Protein AF-A0A969C199-F1 (afdb_monomer)

pLDDT: mean 81.07, std 13.84, range [32.47, 97.56]

Mean predicted aligned error: 14.0 Å

Radius of gyration: 18.8 Å; Cα contacts (8 Å, |Δi|>4): 307; chains: 1; bounding box: 42×57×49 Å

Structure (mmCIF, N/CA/C/O backbone):
data_AF-A0A969C199-F1
#
_entry.id   AF-A0A969C199-F1
#
loop_
_atom_site.group_PDB
_atom_site.id
_atom_site.type_symbol
_atom_site.label_atom_id
_atom_site.label_alt_id
_atom_site.label_comp_id
_atom_site.label_asym_id
_atom_site.label_entity_id
_atom_site.label_seq_id
_atom_site.pdbx_PDB_ins_code
_atom_site.Cartn_x
_atom_site.Cartn_y
_atom_site.Cartn_z
_atom_site.occupancy
_atom_site.B_iso_or_equiv
_atom_site.auth_seq_id
_atom_site.auth_comp_id
_atom_site.auth_asym_id
_atom_site.auth_atom_id
_atom_site.pdbx_PDB_model_num
ATOM 1 N N . MET A 1 1 ? -4.153 -36.856 -2.823 1.00 32.47 1 MET A N 1
ATOM 2 C CA . MET A 1 1 ? -4.909 -36.035 -3.799 1.00 32.47 1 MET A CA 1
ATOM 3 C C . MET A 1 1 ? -5.228 -34.716 -3.107 1.00 32.47 1 MET A C 1
ATOM 5 O O . MET A 1 1 ? -6.061 -34.709 -2.221 1.00 32.47 1 MET A O 1
ATOM 9 N N . SER A 1 2 ? -4.274 -33.784 -3.108 1.00 37.94 2 SER A N 1
ATOM 10 C CA . SER A 1 2 ? -4.131 -32.640 -4.032 1.00 37.94 2 SER A CA 1
ATOM 11 C C . SER A 1 2 ? -5.205 -31.572 -3.830 1.00 37.94 2 SER A C 1
ATOM 13 O O . SER A 1 2 ? -6.344 -31.803 -4.212 1.00 37.94 2 SER A O 1
ATOM 15 N N . LEU A 1 3 ? -4.791 -30.440 -3.241 1.00 34.50 3 LEU A N 1
ATOM 16 C CA . LEU A 1 3 ? -5.255 -29.063 -3.487 1.00 34.50 3 LEU A CA 1
ATOM 17 C C . LEU A 1 3 ? -4.359 -28.101 -2.674 1.00 34.50 3 LEU A C 1
ATOM 19 O O . LEU A 1 3 ? -4.782 -27.478 -1.708 1.00 34.50 3 LEU A O 1
ATOM 23 N N . SER A 1 4 ? -3.081 -28.010 -3.055 1.00 34.88 4 SER A N 1
ATOM 24 C CA . SER A 1 4 ? -2.156 -26.965 -2.580 1.00 34.88 4 SER A CA 1
ATOM 25 C C . SER A 1 4 ? -1.910 -25.973 -3.716 1.00 34.88 4 SER A C 1
ATOM 27 O O . SER A 1 4 ? -0.781 -25.794 -4.170 1.00 34.88 4 SER A O 1
ATOM 29 N N . SER A 1 5 ? -2.971 -25.381 -4.264 1.00 38.78 5 SER A N 1
ATOM 30 C CA . SER A 1 5 ? -2.820 -24.292 -5.227 1.00 38.78 5 SER A CA 1
ATOM 31 C C . SER A 1 5 ? -2.277 -23.075 -4.480 1.00 38.78 5 SER A C 1
ATOM 33 O O . SER A 1 5 ? -3.008 -22.468 -3.701 1.00 38.78 5 SER A O 1
ATOM 35 N N . ARG A 1 6 ? -0.999 -22.722 -4.685 1.00 46.38 6 ARG A N 1
ATOM 36 C CA . ARG A 1 6 ? -0.475 -21.401 -4.298 1.00 46.38 6 ARG A CA 1
ATOM 37 C C . ARG A 1 6 ? -1.361 -20.354 -4.996 1.00 46.38 6 ARG A C 1
ATOM 39 O O . ARG A 1 6 ? -1.284 -20.281 -6.221 1.00 46.38 6 ARG A O 1
ATOM 46 N N . PRO A 1 7 ? -2.216 -19.591 -4.288 1.00 49.59 7 PRO A N 1
ATOM 47 C CA . PRO A 1 7 ? -3.318 -18.848 -4.917 1.00 49.59 7 PRO A CA 1
ATOM 48 C C . PRO A 1 7 ? -2.884 -17.702 -5.850 1.00 49.59 7 PRO A C 1
ATOM 50 O O . PRO A 1 7 ? -3.721 -17.102 -6.514 1.00 49.59 7 PRO A O 1
ATOM 53 N N . SER A 1 8 ? -1.591 -17.374 -5.896 1.00 61.00 8 SER A N 1
ATOM 54 C CA . SER A 1 8 ? -1.065 -16.120 -6.441 1.00 61.00 8 SER A CA 1
ATOM 55 C C . SER A 1 8 ? -0.167 -16.257 -7.680 1.00 61.00 8 SER A C 1
ATOM 57 O O . SER A 1 8 ? 0.305 -15.246 -8.199 1.00 61.00 8 SER A O 1
ATOM 59 N N . GLN A 1 9 ? 0.096 -17.470 -8.186 1.00 67.19 9 GLN A N 1
ATOM 60 C CA . GLN A 1 9 ? 0.934 -17.619 -9.387 1.00 67.19 9 GLN A CA 1
ATOM 61 C C . GLN A 1 9 ? 0.256 -16.965 -10.602 1.00 67.19 9 GLN A C 1
ATOM 63 O O . GLN A 1 9 ? -0.902 -17.249 -10.901 1.00 67.19 9 GLN A O 1
ATOM 68 N N . GLY A 1 10 ? 0.980 -16.088 -11.302 1.00 80.50 10 GLY A N 1
ATOM 69 C CA . GLY A 1 10 ? 0.476 -15.361 -12.468 1.00 80.50 10 GLY A CA 1
ATOM 70 C C . GLY A 1 10 ? -0.269 -14.057 -12.170 1.00 80.50 10 GLY A C 1
ATOM 71 O O . GLY A 1 10 ? -0.671 -13.398 -13.131 1.00 80.50 10 GLY A O 1
ATOM 72 N N . SER A 1 11 ? -0.423 -13.656 -10.898 1.00 92.31 11 SER A N 1
ATOM 73 C CA . SER A 1 11 ? -1.009 -12.358 -10.531 1.00 92.31 11 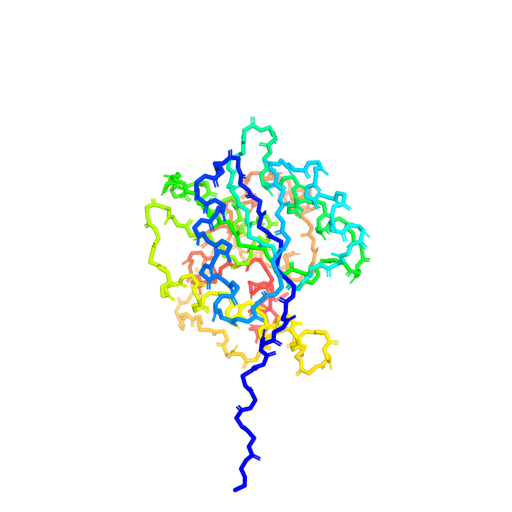SER A CA 1
ATOM 74 C C . SER A 1 11 ? -0.243 -11.185 -11.145 1.00 92.31 11 SER A C 1
ATOM 76 O O . SER A 1 11 ? 0.990 -11.214 -11.254 1.00 92.31 11 SER A O 1
ATOM 78 N N . LYS A 1 12 ? -0.986 -10.143 -11.527 1.00 95.12 12 LYS A N 1
ATOM 79 C CA . LYS A 1 12 ? -0.436 -8.908 -12.088 1.00 95.12 12 LYS A CA 1
ATOM 80 C C . LYS A 1 12 ? -0.047 -7.951 -10.968 1.00 95.12 12 LYS A C 1
ATOM 82 O O . LYS A 1 12 ? -0.899 -7.512 -10.200 1.00 95.12 12 LYS A O 1
ATOM 87 N N . ILE A 1 13 ? 1.229 -7.603 -10.895 1.00 96.62 13 ILE A N 1
ATOM 88 C CA . ILE A 1 13 ? 1.766 -6.632 -9.944 1.00 96.62 13 ILE A CA 1
ATOM 89 C C . ILE A 1 13 ? 2.216 -5.399 -10.722 1.00 96.62 13 ILE A C 1
ATOM 91 O O . ILE A 1 13 ? 3.002 -5.510 -11.664 1.00 96.62 13 ILE A O 1
ATOM 95 N N . LEU A 1 14 ? 1.747 -4.226 -10.304 1.00 97.56 14 LEU A N 1
ATOM 96 C CA . LEU A 1 14 ? 2.294 -2.951 -10.757 1.00 97.56 14 LEU A CA 1
ATOM 97 C C . LEU A 1 14 ? 3.321 -2.455 -9.736 1.00 97.56 14 LEU A C 1
ATOM 99 O O . LEU A 1 14 ? 2.980 -2.229 -8.574 1.00 97.56 14 LEU A O 1
ATOM 103 N N . LEU A 1 15 ? 4.567 -2.288 -10.175 1.00 96.31 15 LEU A N 1
ATOM 104 C CA . LEU A 1 15 ? 5.654 -1.726 -9.379 1.00 96.31 15 LEU A CA 1
ATOM 105 C C . LEU A 1 15 ? 5.897 -0.265 -9.772 1.00 96.31 15 LEU A C 1
ATOM 107 O O . LEU A 1 15 ? 6.169 0.017 -10.934 1.00 96.31 15 LEU A O 1
ATOM 111 N N . VAL A 1 16 ? 5.838 0.647 -8.807 1.00 95.12 16 VAL A N 1
ATOM 112 C CA . VAL A 1 16 ? 5.999 2.088 -9.028 1.00 95.12 16 VAL A CA 1
ATOM 113 C C . VAL A 1 16 ? 7.157 2.620 -8.192 1.00 95.12 16 VAL A C 1
ATOM 115 O O . VAL A 1 16 ? 7.046 2.735 -6.970 1.00 95.12 16 VAL A O 1
ATOM 118 N N . ASP A 1 17 ? 8.284 2.928 -8.822 1.00 90.88 17 ASP A N 1
ATOM 119 C CA . ASP A 1 17 ? 9.442 3.531 -8.155 1.00 90.88 17 ASP A CA 1
ATOM 120 C C . ASP A 1 17 ? 10.306 4.262 -9.195 1.00 90.88 17 ASP A C 1
ATOM 122 O O . ASP A 1 17 ? 10.434 3.803 -10.327 1.00 90.88 17 ASP A O 1
ATOM 126 N N . GLY A 1 18 ? 10.880 5.405 -8.815 1.00 86.56 18 GLY A N 1
ATOM 127 C CA . GLY A 1 18 ? 11.725 6.210 -9.703 1.00 86.56 18 GLY A CA 1
ATOM 128 C C . GLY A 1 18 ? 13.187 5.757 -9.746 1.00 86.56 18 GLY A C 1
ATOM 129 O O . GLY A 1 18 ? 13.968 6.306 -10.516 1.00 86.56 18 GLY A O 1
ATOM 130 N N . ASP A 1 19 ? 13.591 4.795 -8.908 1.00 88.38 19 ASP A N 1
ATOM 131 C CA . ASP A 1 19 ? 14.936 4.216 -8.940 1.00 88.38 19 ASP A CA 1
ATOM 132 C C . ASP A 1 19 ? 14.981 3.000 -9.890 1.00 88.38 19 ASP A C 1
ATOM 134 O O . ASP A 1 19 ? 14.520 1.909 -9.522 1.00 88.38 19 ASP A O 1
ATOM 138 N N . PRO A 1 20 ? 15.583 3.126 -11.091 1.00 88.69 20 PRO A N 1
ATOM 139 C CA . PRO A 1 20 ? 15.601 2.053 -12.083 1.00 88.69 20 PRO A CA 1
ATOM 140 C C . PRO A 1 20 ? 16.364 0.809 -11.608 1.00 88.69 20 PRO A C 1
ATOM 142 O O . PRO A 1 20 ? 16.030 -0.306 -12.017 1.00 88.69 20 PRO A O 1
ATOM 145 N N . ASN A 1 21 ? 17.356 0.957 -10.720 1.00 89.50 21 ASN A N 1
ATOM 146 C CA . ASN A 1 21 ? 18.091 -0.185 -10.174 1.00 89.50 21 ASN A CA 1
ATOM 147 C C . ASN A 1 21 ? 17.209 -0.977 -9.209 1.00 89.50 21 ASN A C 1
ATOM 149 O O . ASN A 1 21 ? 17.154 -2.208 -9.274 1.00 89.50 21 ASN A O 1
ATOM 153 N N . TYR A 1 22 ? 16.488 -0.268 -8.337 1.00 88.38 22 TYR A N 1
ATOM 154 C CA . TYR A 1 22 ? 15.537 -0.884 -7.421 1.00 88.38 22 TYR A CA 1
ATOM 155 C C . TYR A 1 22 ? 14.401 -1.581 -8.182 1.00 88.38 22 TYR A C 1
ATOM 157 O O . TYR A 1 22 ? 14.106 -2.749 -7.907 1.00 88.38 22 TYR A O 1
ATOM 165 N N . VAL A 1 23 ? 13.824 -0.905 -9.183 1.00 92.44 23 VAL A N 1
ATOM 166 C CA . VAL A 1 23 ? 12.791 -1.472 -10.061 1.00 92.44 23 VAL A CA 1
ATOM 167 C C . VAL A 1 23 ? 13.296 -2.734 -10.752 1.00 92.44 23 VAL A C 1
ATOM 169 O O . VAL A 1 23 ? 12.615 -3.758 -10.720 1.00 92.44 23 VAL A O 1
ATOM 172 N N . PHE A 1 24 ? 14.496 -2.703 -11.335 1.00 92.69 24 PHE A N 1
ATOM 173 C CA . PHE A 1 24 ? 15.074 -3.850 -12.033 1.00 92.69 24 PHE A CA 1
ATOM 174 C C . PHE A 1 24 ? 15.263 -5.065 -11.114 1.00 92.69 24 PHE A C 1
ATOM 176 O O . PHE A 1 24 ? 14.856 -6.177 -11.468 1.00 92.69 24 PHE A O 1
ATOM 183 N N . LEU A 1 25 ? 15.853 -4.860 -9.932 1.00 92.44 25 LEU A N 1
ATOM 184 C CA . LEU A 1 25 ? 16.101 -5.933 -8.967 1.00 92.44 25 LEU A CA 1
ATOM 185 C C . LEU A 1 25 ? 14.794 -6.547 -8.465 1.00 92.44 25 LEU A C 1
ATOM 187 O O . LEU A 1 25 ? 14.632 -7.770 -8.495 1.00 92.44 25 LEU A O 1
ATOM 191 N N . LEU A 1 26 ? 13.843 -5.707 -8.045 1.00 92.69 26 LEU A N 1
ATOM 192 C CA . LEU A 1 26 ? 12.578 -6.192 -7.511 1.00 92.69 26 LEU A CA 1
ATOM 193 C C . LEU A 1 26 ? 11.723 -6.853 -8.599 1.00 92.69 26 LEU A C 1
ATOM 195 O O . LEU A 1 26 ? 11.151 -7.914 -8.359 1.00 92.69 26 LEU A O 1
ATOM 199 N N . LYS A 1 27 ? 11.698 -6.299 -9.817 1.00 95.12 27 LYS A N 1
ATOM 200 C CA . LYS A 1 27 ? 11.028 -6.920 -10.966 1.00 95.12 27 LYS A CA 1
ATOM 201 C C . LYS A 1 27 ? 11.565 -8.322 -11.230 1.00 95.12 27 LYS A C 1
ATOM 203 O O . LYS A 1 27 ? 10.768 -9.252 -11.330 1.00 95.12 27 LYS A O 1
ATOM 208 N N . LYS A 1 28 ? 12.892 -8.499 -11.293 1.00 94.75 28 LYS A N 1
ATOM 209 C CA . LYS A 1 28 ? 13.495 -9.827 -11.496 1.00 94.75 28 LYS A CA 1
ATOM 210 C C . LYS A 1 28 ? 13.122 -10.809 -10.391 1.00 94.75 28 LYS A C 1
ATOM 212 O O . LYS A 1 28 ? 12.779 -11.949 -10.694 1.00 94.75 28 LYS A O 1
ATOM 217 N N . HIS A 1 29 ? 13.163 -10.367 -9.135 1.00 93.25 29 HIS A N 1
ATOM 218 C CA . HIS A 1 29 ? 12.771 -11.193 -7.992 1.00 93.25 29 HIS A CA 1
ATOM 219 C C . HIS A 1 29 ? 11.309 -11.646 -8.089 1.00 93.25 29 HIS A C 1
ATOM 221 O O . HIS A 1 29 ? 11.027 -12.838 -8.002 1.00 93.25 29 HIS A O 1
ATOM 227 N N . LEU A 1 30 ? 10.383 -10.720 -8.347 1.00 93.62 30 LEU A N 1
ATOM 228 C CA . LEU A 1 30 ? 8.954 -11.022 -8.469 1.00 93.62 30 LEU A CA 1
ATOM 229 C C . LEU A 1 30 ? 8.645 -11.911 -9.685 1.00 93.62 30 LEU A C 1
ATOM 231 O O . LEU A 1 30 ? 7.846 -12.840 -9.587 1.00 93.62 30 LEU A O 1
ATOM 235 N N . GLN A 1 31 ? 9.311 -11.687 -10.819 1.00 94.31 31 GLN A N 1
ATOM 236 C CA . GLN A 1 31 ? 9.166 -12.539 -12.003 1.00 94.31 31 GLN A CA 1
ATOM 237 C C . GLN A 1 31 ? 9.675 -13.966 -11.757 1.00 94.31 31 GLN A C 1
ATOM 239 O O . GLN A 1 31 ? 9.062 -14.917 -12.239 1.00 94.31 31 GLN A O 1
ATOM 244 N N . ALA A 1 32 ? 10.741 -14.139 -10.967 1.00 91.62 32 ALA A N 1
ATOM 245 C CA . ALA A 1 32 ? 11.221 -15.461 -10.553 1.00 91.62 32 ALA A CA 1
ATOM 246 C C . ALA A 1 32 ? 10.220 -16.211 -9.652 1.00 91.62 32 ALA A C 1
ATOM 248 O O . ALA A 1 32 ? 10.308 -17.429 -9.529 1.00 91.62 32 ALA A O 1
ATOM 249 N N . GLN A 1 33 ? 9.259 -15.498 -9.053 1.00 88.50 33 GLN A N 1
ATOM 250 C CA . GLN A 1 33 ? 8.119 -16.062 -8.319 1.00 88.50 33 GLN A CA 1
ATOM 251 C C . GLN A 1 33 ? 6.863 -16.229 -9.201 1.00 88.50 33 GLN A C 1
ATOM 253 O O . GLN A 1 33 ? 5.771 -16.456 -8.682 1.00 88.50 33 GLN A O 1
ATOM 258 N N . ASN A 1 34 ? 7.001 -16.120 -10.528 1.00 91.50 34 ASN A N 1
ATOM 259 C CA . ASN A 1 34 ? 5.930 -16.262 -11.520 1.00 91.50 34 ASN A CA 1
ATOM 260 C C . ASN A 1 34 ? 4.855 -15.155 -11.480 1.00 91.50 34 ASN A C 1
ATOM 262 O O . ASN A 1 34 ? 3.733 -15.376 -11.940 1.00 91.50 34 ASN A O 1
ATOM 266 N N . TYR A 1 35 ? 5.176 -13.958 -10.980 1.00 94.69 35 TYR A N 1
ATOM 267 C CA . TYR A 1 35 ? 4.296 -12.790 -11.104 1.00 94.69 35 TYR A CA 1
ATOM 268 C C . TYR A 1 35 ? 4.450 -12.098 -12.466 1.00 94.69 35 TYR A C 1
ATOM 270 O O . TYR A 1 35 ? 5.550 -12.006 -13.018 1.00 94.69 35 TYR A O 1
ATOM 278 N N . GLN A 1 36 ? 3.350 -11.551 -12.989 1.00 95.50 36 GLN A N 1
ATOM 279 C CA . GLN A 1 36 ? 3.382 -10.651 -14.143 1.00 95.50 36 GLN A CA 1
ATOM 280 C C . GLN A 1 36 ? 3.644 -9.234 -13.640 1.00 95.50 36 GLN A C 1
ATOM 282 O O . GLN A 1 36 ? 2.808 -8.670 -12.943 1.00 95.50 36 GLN A O 1
ATOM 287 N N . VAL A 1 37 ? 4.803 -8.661 -13.963 1.00 96.56 37 VAL A N 1
ATOM 288 C CA . VAL A 1 37 ? 5.227 -7.378 -13.385 1.00 96.56 37 VAL A CA 1
ATOM 289 C C . VAL A 1 37 ? 5.232 -6.279 -14.440 1.00 96.56 37 VAL A C 1
ATOM 291 O O . VAL A 1 37 ? 6.059 -6.298 -15.358 1.00 96.56 37 VAL A O 1
ATOM 294 N N . ALA A 1 38 ? 4.336 -5.312 -14.265 1.00 97.25 38 ALA A N 1
ATOM 295 C CA . ALA A 1 38 ? 4.364 -4.022 -14.944 1.00 97.25 38 ALA A CA 1
ATOM 296 C C . ALA A 1 38 ? 5.104 -2.994 -14.071 1.00 97.25 38 ALA A C 1
ATOM 298 O O . ALA A 1 38 ? 5.204 -3.165 -12.853 1.00 97.25 38 ALA A O 1
ATOM 299 N N . THR A 1 39 ? 5.669 -1.958 -14.684 1.00 96.62 39 THR A N 1
ATOM 300 C CA . THR A 1 39 ? 6.509 -0.969 -13.993 1.00 96.62 39 THR A CA 1
ATOM 301 C C . THR A 1 39 ? 6.143 0.435 -14.421 1.00 96.62 39 THR A C 1
ATOM 303 O O . THR A 1 39 ? 5.997 0.641 -15.619 1.00 96.62 39 THR A O 1
ATOM 306 N N . ALA A 1 40 ? 6.083 1.371 -13.481 1.00 95.12 40 ALA A N 1
ATOM 307 C CA . ALA A 1 40 ? 5.921 2.797 -13.738 1.00 95.12 40 ALA A CA 1
ATOM 308 C C . ALA A 1 40 ? 6.922 3.612 -12.904 1.00 95.12 40 ALA A C 1
ATOM 310 O O . ALA A 1 40 ? 7.313 3.195 -11.812 1.00 95.12 40 ALA A O 1
ATOM 311 N N . GLU A 1 41 ? 7.323 4.779 -13.394 1.00 91.88 41 GLU A N 1
ATOM 312 C CA . GLU A 1 41 ? 8.310 5.638 -12.724 1.00 91.88 41 GLU A CA 1
ATOM 313 C C . GLU A 1 41 ? 7.648 6.711 -11.846 1.00 91.88 41 GLU A C 1
ATOM 315 O O . GLU A 1 41 ? 8.235 7.200 -10.874 1.00 91.88 41 GLU A O 1
ATOM 320 N N . ASN A 1 42 ? 6.399 7.061 -12.158 1.00 91.06 42 ASN A N 1
ATOM 321 C CA . ASN A 1 42 ? 5.651 8.112 -11.480 1.00 91.06 42 ASN A CA 1
ATOM 322 C C . ASN A 1 42 ? 4.159 7.774 -11.326 1.00 91.06 42 ASN A C 1
ATOM 324 O O . ASN A 1 42 ? 3.644 6.789 -11.857 1.00 91.06 42 ASN A O 1
ATOM 328 N N . SER A 1 43 ? 3.459 8.608 -10.555 1.00 90.62 43 SER A N 1
ATOM 329 C CA . SER A 1 43 ? 2.035 8.415 -10.246 1.00 90.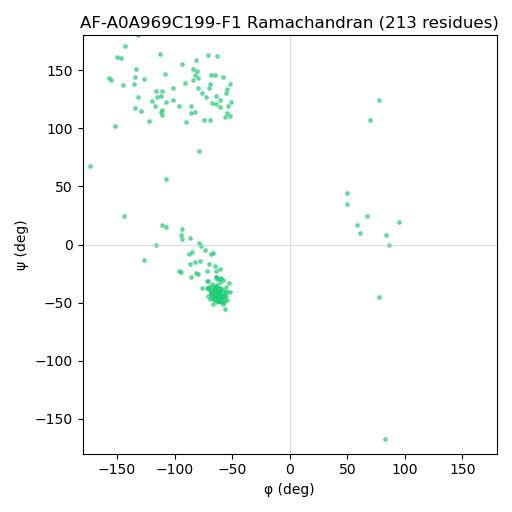62 43 SER A CA 1
ATOM 330 C C . SER A 1 43 ? 1.119 8.483 -11.476 1.00 90.62 43 SER A C 1
ATOM 332 O O . SER A 1 43 ? 0.162 7.716 -11.551 1.00 90.62 43 SER A O 1
ATOM 334 N N . LEU A 1 44 ? 1.415 9.353 -12.447 1.00 91.75 44 LEU A N 1
ATOM 335 C CA . LEU A 1 44 ? 0.608 9.518 -13.661 1.00 91.75 44 LEU A CA 1
ATOM 336 C C . LEU A 1 44 ? 0.710 8.289 -14.564 1.00 91.75 44 LEU A C 1
ATOM 338 O O . LEU A 1 44 ? -0.306 7.759 -15.009 1.00 91.75 44 LEU A O 1
ATOM 342 N N . GLU A 1 45 ? 1.928 7.800 -14.786 1.00 94.44 45 GLU A N 1
ATOM 343 C CA . GLU A 1 45 ? 2.170 6.575 -15.540 1.00 94.44 45 GLU A CA 1
ATOM 344 C C . GLU A 1 45 ? 1.537 5.366 -14.841 1.00 94.44 45 GLU A C 1
ATOM 346 O O . GLU A 1 45 ? 0.898 4.539 -15.491 1.00 94.44 45 GLU A O 1
ATOM 351 N N . ALA A 1 46 ? 1.643 5.286 -13.510 1.00 94.69 46 ALA A N 1
ATOM 352 C CA . ALA A 1 46 ? 1.013 4.222 -12.739 1.00 94.69 46 ALA A CA 1
ATOM 353 C C . ALA A 1 46 ? -0.511 4.200 -12.929 1.00 94.69 46 ALA A C 1
ATOM 355 O O . ALA A 1 46 ? -1.079 3.133 -13.152 1.00 94.69 46 ALA A O 1
ATOM 356 N N . ILE A 1 47 ? -1.168 5.364 -12.884 1.00 93.31 47 ILE A N 1
ATOM 357 C CA . ILE A 1 47 ? -2.614 5.483 -13.117 1.00 93.31 47 ILE A CA 1
ATOM 358 C C . ILE A 1 47 ? -2.971 5.041 -14.541 1.00 93.31 47 ILE A C 1
ATOM 360 O O . ILE A 1 47 ? -3.851 4.197 -14.704 1.00 93.31 47 ILE A O 1
ATOM 364 N N . ALA A 1 48 ? -2.241 5.514 -15.555 1.00 93.75 48 ALA A N 1
ATOM 365 C CA . ALA A 1 48 ? -2.464 5.103 -16.941 1.00 93.75 48 ALA A CA 1
ATOM 366 C C . ALA A 1 48 ? -2.309 3.580 -17.131 1.00 93.75 48 ALA A C 1
ATOM 368 O O . ALA A 1 48 ? -3.082 2.953 -17.856 1.00 93.75 48 ALA A O 1
ATOM 369 N N . GLN A 1 49 ? -1.345 2.956 -16.446 1.00 94.81 49 GLN A N 1
ATOM 370 C CA . GLN A 1 49 ? -1.173 1.502 -16.484 1.00 94.81 49 GLN A CA 1
ATOM 371 C C . GLN A 1 49 ? -2.285 0.746 -15.748 1.00 94.81 49 GLN A C 1
ATOM 373 O O . GLN A 1 49 ? -2.708 -0.305 -16.232 1.00 94.81 49 GLN A O 1
ATOM 378 N N . ILE A 1 50 ? -2.783 1.269 -14.622 1.00 94.38 50 ILE A N 1
ATOM 379 C CA . ILE A 1 50 ? -3.933 0.694 -13.902 1.00 94.38 50 ILE A CA 1
ATOM 380 C C . ILE A 1 50 ? -5.176 0.679 -14.800 1.00 94.38 50 ILE A C 1
ATOM 382 O O . ILE A 1 50 ? -5.887 -0.328 -14.829 1.00 94.38 50 ILE A O 1
ATOM 386 N N . GLU A 1 51 ? -5.410 1.762 -15.544 1.00 91.56 51 GLU A N 1
ATOM 387 C CA . GLU A 1 51 ? -6.526 1.887 -16.490 1.00 91.56 51 GLU A CA 1
ATOM 388 C C . GLU A 1 51 ? -6.373 0.953 -17.696 1.00 91.56 51 GLU A C 1
ATOM 390 O O . GLU A 1 51 ? -7.336 0.307 -18.107 1.00 91.56 51 GLU A O 1
ATOM 395 N N . ALA A 1 52 ? -5.161 0.838 -18.247 1.00 92.56 52 ALA A N 1
ATOM 396 C CA . ALA A 1 52 ? -4.897 -0.009 -19.409 1.00 92.56 52 ALA A CA 1
ATOM 397 C C . ALA A 1 52 ? -4.948 -1.512 -19.082 1.00 92.56 52 ALA A C 1
ATOM 399 O O . ALA A 1 52 ? -5.397 -2.323 -19.895 1.00 92.56 52 ALA A O 1
ATOM 400 N N . SER A 1 53 ? -4.458 -1.910 -17.907 1.00 91.06 53 SER A N 1
ATOM 401 C CA . SER A 1 53 ? -4.494 -3.294 -17.443 1.00 91.06 53 SER A CA 1
ATOM 402 C C . SER A 1 53 ? -4.541 -3.342 -15.922 1.00 91.06 53 SER A C 1
ATOM 404 O O . SER A 1 53 ? -3.508 -3.282 -15.256 1.00 91.06 53 SER A O 1
ATOM 406 N N . THR A 1 54 ? -5.733 -3.596 -15.387 1.00 91.62 54 THR A N 1
ATOM 407 C CA . THR A 1 54 ? -5.983 -3.688 -13.948 1.00 91.62 54 THR A CA 1
ATOM 408 C C . THR A 1 54 ? -5.038 -4.685 -13.256 1.00 91.62 54 THR A C 1
ATOM 410 O O . THR A 1 54 ? -5.055 -5.875 -13.599 1.00 91.62 54 THR A O 1
ATOM 413 N N . PRO A 1 55 ? -4.205 -4.233 -12.297 1.00 94.56 55 PRO A N 1
ATOM 414 C CA . PRO A 1 55 ? -3.344 -5.112 -11.516 1.00 94.56 55 PRO A CA 1
ATOM 415 C C . PRO A 1 55 ? -4.115 -5.777 -10.367 1.00 94.56 55 PRO A C 1
ATOM 417 O O . PRO A 1 55 ? -5.134 -5.273 -9.900 1.00 94.56 55 PRO A O 1
ATOM 420 N N . ASP A 1 56 ? -3.591 -6.892 -9.861 1.00 92.88 56 ASP A N 1
ATOM 421 C CA . ASP A 1 56 ? -4.088 -7.552 -8.648 1.00 92.88 56 ASP A CA 1
ATOM 422 C C . ASP A 1 56 ? -3.447 -6.979 -7.368 1.00 92.88 56 ASP A C 1
ATOM 424 O O . ASP A 1 56 ? -3.953 -7.203 -6.266 1.00 92.88 56 ASP A O 1
ATOM 428 N N . LEU A 1 57 ? -2.329 -6.253 -7.507 1.00 95.06 57 LEU A N 1
ATOM 429 C CA . LEU A 1 57 ? -1.592 -5.586 -6.432 1.00 95.06 57 LEU A CA 1
ATOM 430 C C . LEU A 1 57 ? -0.774 -4.408 -6.982 1.00 95.06 57 LEU A C 1
ATOM 432 O O . LEU A 1 57 ? -0.134 -4.524 -8.029 1.00 95.06 57 LEU A O 1
ATOM 436 N N . VAL A 1 58 ? -0.718 -3.311 -6.223 1.00 96.25 58 VAL A N 1
ATOM 437 C CA . VAL A 1 58 ? 0.208 -2.195 -6.472 1.00 96.25 58 VAL A CA 1
ATOM 438 C C . VAL A 1 58 ? 1.272 -2.137 -5.376 1.00 96.25 58 VAL A C 1
ATOM 440 O O . VAL A 1 58 ? 0.960 -2.168 -4.186 1.00 96.25 58 VAL A O 1
ATOM 443 N N . ILE A 1 59 ? 2.537 -2.019 -5.768 1.00 95.25 59 ILE A N 1
ATOM 444 C CA . ILE A 1 59 ? 3.666 -1.748 -4.874 1.00 95.25 59 ILE A CA 1
ATOM 445 C C . ILE A 1 59 ? 4.246 -0.404 -5.297 1.00 95.25 59 ILE A C 1
ATOM 447 O O . ILE A 1 59 ? 4.687 -0.271 -6.432 1.00 95.25 59 ILE A O 1
ATOM 451 N N . THR A 1 60 ? 4.251 0.595 -4.415 1.00 93.81 60 THR A N 1
ATOM 452 C CA . THR A 1 60 ? 4.702 1.949 -4.774 1.00 93.81 60 THR A CA 1
ATOM 453 C C . THR A 1 60 ? 5.628 2.563 -3.736 1.00 93.81 60 THR A C 1
ATOM 455 O O . THR A 1 60 ? 5.425 2.423 -2.528 1.00 93.81 60 THR A O 1
ATOM 458 N N . GLY A 1 61 ? 6.603 3.334 -4.214 1.00 88.19 61 GLY A N 1
ATOM 459 C CA . GLY A 1 61 ? 7.328 4.315 -3.418 1.00 88.19 61 GLY A CA 1
ATOM 460 C C . GLY A 1 61 ? 6.370 5.294 -2.734 1.00 88.19 61 GLY A C 1
ATOM 461 O O . GLY A 1 61 ? 5.458 5.813 -3.377 1.00 88.19 61 GLY A O 1
ATOM 462 N N . ALA A 1 62 ? 6.553 5.580 -1.438 1.00 78.00 62 ALA A N 1
ATOM 463 C CA . ALA A 1 62 ? 5.785 6.653 -0.781 1.00 78.00 62 ALA A CA 1
ATOM 464 C C . ALA A 1 62 ? 6.173 8.045 -1.324 1.00 78.00 62 ALA A C 1
ATOM 466 O O . ALA A 1 62 ? 5.333 8.939 -1.446 1.00 78.00 62 ALA A O 1
ATOM 467 N N . VAL A 1 63 ? 7.452 8.199 -1.675 1.00 76.69 63 VAL A N 1
ATOM 468 C CA . VAL A 1 63 ? 8.019 9.351 -2.381 1.00 76.69 63 VAL A CA 1
ATOM 469 C C . VAL A 1 63 ? 8.512 8.845 -3.732 1.00 76.69 63 VAL A C 1
ATOM 471 O O . VAL A 1 63 ? 9.263 7.871 -3.765 1.00 76.69 63 VAL A O 1
ATOM 474 N N . LEU A 1 64 ? 8.078 9.485 -4.814 1.00 75.12 64 LEU A N 1
ATOM 475 C CA . LEU A 1 64 ? 8.514 9.201 -6.181 1.00 75.12 64 LEU A CA 1
ATOM 476 C C . LEU A 1 64 ? 9.319 10.399 -6.704 1.00 75.12 64 LEU A C 1
ATOM 478 O O . LEU A 1 64 ? 9.268 11.478 -6.108 1.00 75.12 64 LEU A O 1
ATOM 482 N N . ALA A 1 65 ? 10.073 10.209 -7.792 1.00 66.00 65 ALA A N 1
ATOM 483 C CA . ALA A 1 65 ? 10.803 11.303 -8.439 1.00 66.00 65 ALA A CA 1
ATOM 484 C C . ALA A 1 65 ? 9.836 12.395 -8.933 1.00 66.00 65 ALA A C 1
ATOM 486 O O . ALA A 1 65 ? 10.102 13.584 -8.765 1.00 66.00 65 ALA A O 1
ATOM 487 N N . GLU A 1 66 ? 8.674 11.975 -9.444 1.00 66.81 66 GLU A N 1
ATOM 488 C CA . GLU A 1 66 ? 7.579 12.844 -9.871 1.00 66.81 66 GLU A CA 1
ATOM 489 C C . GLU A 1 66 ? 6.250 12.381 -9.235 1.00 66.81 66 GLU A C 1
ATOM 491 O O . GLU A 1 66 ? 5.740 11.287 -9.492 1.00 66.81 66 GLU A O 1
ATOM 496 N N . GLY A 1 67 ? 5.677 13.217 -8.364 1.00 68.81 67 GLY A N 1
ATOM 497 C CA . GLY A 1 67 ? 4.435 12.925 -7.634 1.00 68.81 67 GLY A CA 1
ATOM 498 C C . GLY A 1 67 ? 4.619 12.074 -6.369 1.00 68.81 67 GLY A C 1
ATOM 499 O O . GLY A 1 67 ? 5.726 11.911 -5.846 1.00 68.81 67 GLY A O 1
ATOM 500 N N . ARG A 1 68 ? 3.511 11.561 -5.819 1.00 82.19 68 ARG A N 1
ATOM 501 C CA . ARG A 1 68 ? 3.507 10.747 -4.592 1.00 82.19 68 ARG A CA 1
ATOM 502 C C . ARG A 1 68 ? 2.776 9.432 -4.840 1.00 82.19 68 ARG A C 1
ATOM 504 O O . ARG A 1 68 ? 1.712 9.410 -5.445 1.00 82.19 68 ARG A O 1
ATOM 511 N N . GLY A 1 69 ? 3.256 8.330 -4.259 1.00 82.81 69 GLY A N 1
ATOM 512 C CA . GLY A 1 69 ? 2.496 7.069 -4.284 1.00 82.81 69 GLY A CA 1
ATOM 513 C C . GLY A 1 69 ? 1.119 7.182 -3.608 1.00 82.81 69 GLY A C 1
ATOM 514 O O . GLY A 1 69 ? 0.213 6.402 -3.884 1.00 82.81 69 GLY A O 1
ATOM 515 N N . HIS A 1 70 ? 0.939 8.186 -2.743 1.00 85.75 70 HIS A N 1
ATOM 516 C CA . HIS A 1 70 ? -0.356 8.543 -2.163 1.00 85.75 70 HIS A CA 1
ATOM 517 C C . HIS A 1 70 ? -1.395 8.949 -3.212 1.00 85.75 70 HIS A C 1
ATOM 519 O O . HIS A 1 70 ? -2.578 8.705 -2.994 1.00 85.75 70 HIS A O 1
ATOM 525 N N . ASP A 1 71 ? -0.971 9.514 -4.342 1.00 89.81 71 ASP A N 1
ATOM 526 C CA . ASP A 1 71 ? -1.871 9.920 -5.421 1.00 89.81 71 ASP A CA 1
ATOM 527 C C . ASP A 1 71 ? -2.456 8.681 -6.116 1.00 89.81 71 ASP A C 1
ATOM 529 O O . ASP A 1 71 ? -3.656 8.618 -6.378 1.00 89.81 71 ASP A O 1
ATOM 533 N N . VAL A 1 72 ? -1.640 7.632 -6.288 1.00 91.38 72 VAL A N 1
ATOM 534 C CA . VAL A 1 72 ? -2.081 6.319 -6.791 1.00 91.38 72 VAL A CA 1
ATOM 535 C C . VAL A 1 72 ? -3.084 5.677 -5.830 1.00 91.38 72 VAL A C 1
ATOM 537 O O . VAL A 1 72 ? -4.117 5.162 -6.256 1.00 91.38 72 VAL A O 1
ATOM 540 N N . LEU A 1 73 ? -2.824 5.743 -4.520 1.00 89.81 73 LEU A N 1
ATOM 541 C CA . LEU A 1 73 ? -3.761 5.244 -3.510 1.00 89.81 73 LEU A CA 1
ATOM 542 C C . LEU A 1 73 ? -5.087 6.013 -3.534 1.00 89.81 73 LEU A C 1
ATOM 544 O O . LEU A 1 73 ? -6.150 5.396 -3.514 1.00 89.81 73 LEU A O 1
ATOM 548 N N . ALA A 1 74 ? -5.032 7.345 -3.583 1.00 87.75 74 ALA A N 1
ATOM 549 C CA . ALA A 1 74 ? -6.221 8.185 -3.648 1.00 87.75 74 ALA A CA 1
ATOM 550 C C . ALA A 1 74 ? -7.052 7.864 -4.895 1.00 87.75 74 ALA A C 1
ATOM 552 O O . ALA A 1 74 ? -8.262 7.674 -4.775 1.00 87.75 74 ALA A O 1
ATOM 553 N N . TYR A 1 75 ? -6.399 7.715 -6.050 1.00 90.06 75 TYR A N 1
ATOM 554 C CA . TYR A 1 75 ? -7.040 7.289 -7.288 1.00 90.06 75 TYR A CA 1
ATOM 555 C C . TYR A 1 75 ? -7.765 5.948 -7.103 1.00 90.06 75 TYR A C 1
ATOM 557 O O . TYR A 1 75 ? -8.981 5.892 -7.270 1.00 90.06 75 TYR A O 1
ATOM 565 N N . LEU A 1 76 ? -7.075 4.895 -6.641 1.00 87.94 76 LEU A N 1
ATOM 566 C CA . LEU A 1 76 ? -7.685 3.574 -6.425 1.00 87.94 76 LEU A CA 1
ATOM 567 C C . LEU A 1 76 ? -8.914 3.619 -5.505 1.00 87.94 76 LEU A C 1
ATOM 569 O O . LEU A 1 76 ? -9.865 2.870 -5.711 1.00 87.94 76 LEU A O 1
ATOM 573 N N . ARG A 1 77 ? -8.903 4.470 -4.471 1.00 84.81 77 ARG A N 1
ATOM 574 C CA . ARG A 1 77 ? -10.003 4.575 -3.496 1.00 84.81 77 ARG A CA 1
ATOM 575 C C . ARG A 1 77 ? -11.173 5.436 -3.982 1.00 84.81 77 ARG A C 1
ATOM 577 O O . ARG A 1 77 ? -12.282 5.239 -3.495 1.00 84.81 77 ARG A O 1
ATOM 584 N N . GLN A 1 78 ? -10.950 6.364 -4.913 1.00 84.06 78 GLN A N 1
ATOM 585 C CA . GLN A 1 78 ? -12.005 7.201 -5.504 1.00 84.06 78 GLN A CA 1
ATOM 586 C C . GLN A 1 78 ? -12.805 6.467 -6.588 1.00 84.06 78 GLN A C 1
ATOM 588 O O . GLN A 1 78 ? -13.969 6.792 -6.821 1.00 84.06 78 GLN A O 1
ATOM 593 N N . GLN A 1 79 ? -12.203 5.464 -7.228 1.00 77.69 79 GLN A N 1
ATOM 594 C CA . GLN A 1 79 ? -12.858 4.654 -8.250 1.00 77.69 79 GLN A CA 1
ATOM 595 C C . GLN A 1 79 ? -13.849 3.689 -7.586 1.00 77.69 79 GLN A C 1
ATOM 597 O O . GLN A 1 79 ? -13.470 2.740 -6.895 1.00 77.69 79 GLN A O 1
ATOM 602 N N . SER A 1 80 ? -15.142 3.972 -7.749 1.00 57.12 80 SER A N 1
ATOM 603 C CA . SER A 1 80 ? -16.223 3.218 -7.110 1.00 57.12 80 SER A CA 1
ATOM 604 C C . SER A 1 80 ? -16.254 1.770 -7.611 1.00 57.12 80 SER A C 1
ATOM 606 O O . SER A 1 80 ? -16.435 1.535 -8.799 1.00 57.12 80 SER A O 1
ATOM 608 N N . GLY A 1 81 ? -16.104 0.801 -6.702 1.00 59.00 81 GLY A N 1
ATOM 609 C CA . GLY A 1 81 ? -16.365 -0.628 -6.933 1.00 59.00 81 GLY A CA 1
ATOM 610 C C . GLY A 1 81 ? -15.290 -1.396 -7.711 1.00 59.00 81 GLY A C 1
ATOM 611 O O . GLY A 1 81 ? -14.893 -2.477 -7.277 1.00 59.00 81 GLY A O 1
ATOM 612 N N . ASP A 1 82 ? -14.776 -0.838 -8.806 1.00 71.56 82 ASP A N 1
ATOM 613 C CA . ASP A 1 82 ? -13.978 -1.613 -9.766 1.00 71.56 82 ASP A CA 1
ATOM 614 C C . ASP A 1 82 ? -12.493 -1.715 -9.403 1.00 71.56 82 ASP A C 1
ATOM 616 O O . ASP A 1 82 ? -11.851 -2.714 -9.730 1.00 71.56 82 ASP A O 1
ATOM 620 N N . LEU A 1 83 ? -11.950 -0.727 -8.684 1.00 82.06 83 LEU A N 1
ATOM 621 C CA . LEU A 1 83 ? -10.522 -0.660 -8.335 1.00 82.06 83 LEU A CA 1
ATOM 622 C C . LEU A 1 83 ? -10.266 -0.494 -6.829 1.00 82.06 83 LEU A C 1
ATOM 624 O O . LEU A 1 83 ? -9.151 -0.723 -6.358 1.00 82.06 83 LEU A O 1
ATOM 628 N N . SER A 1 84 ? -11.293 -0.165 -6.039 1.00 80.38 84 SER A N 1
ATOM 629 C CA . SER A 1 84 ? -11.152 0.089 -4.599 1.00 80.38 84 SER A CA 1
ATOM 630 C C . SER A 1 84 ? -10.697 -1.132 -3.796 1.00 80.38 84 SER A C 1
ATOM 632 O O . SER A 1 84 ? -10.148 -0.973 -2.706 1.00 80.38 84 SER A O 1
ATOM 634 N N . TRP A 1 85 ? -10.913 -2.341 -4.322 1.00 80.38 85 TRP A N 1
ATOM 635 C CA . TRP A 1 85 ? -10.480 -3.602 -3.713 1.00 80.38 85 TRP A CA 1
ATOM 636 C C . TRP A 1 85 ? -8.989 -3.894 -3.920 1.00 80.38 85 TRP A C 1
ATOM 638 O O . TRP A 1 85 ? -8.452 -4.771 -3.241 1.00 80.38 85 TRP A O 1
ATOM 648 N N . ILE A 1 86 ? -8.316 -3.187 -4.837 1.00 88.88 86 ILE A N 1
ATOM 649 C CA . ILE A 1 86 ? -6.916 -3.451 -5.165 1.00 88.88 86 ILE A CA 1
ATOM 650 C C . ILE A 1 86 ? -6.045 -3.086 -3.952 1.00 88.88 86 ILE A C 1
ATOM 652 O O . ILE A 1 86 ? -6.073 -1.933 -3.481 1.00 88.88 86 ILE A O 1
ATOM 656 N N . PRO A 1 87 ? -5.277 -4.052 -3.415 1.00 90.81 87 PRO A N 1
ATOM 657 C CA . PRO A 1 87 ? -4.346 -3.788 -2.339 1.00 90.81 87 PRO A CA 1
ATOM 658 C C . PRO A 1 87 ? -3.186 -2.925 -2.838 1.00 90.81 87 PRO A C 1
ATOM 660 O O . PRO A 1 87 ? -2.730 -3.051 -3.977 1.00 90.81 87 PRO A O 1
ATOM 663 N N . LEU A 1 88 ? -2.692 -2.057 -1.958 1.00 93.38 88 LEU A N 1
ATOM 664 C CA . LEU A 1 88 ? -1.536 -1.208 -2.229 1.00 93.38 88 LEU A CA 1
ATOM 665 C C . LEU A 1 88 ? -0.550 -1.295 -1.068 1.00 93.38 88 LEU A C 1
ATOM 667 O O . LEU A 1 88 ? -0.920 -1.075 0.088 1.00 93.38 88 LEU A O 1
ATOM 671 N N . ILE A 1 89 ? 0.703 -1.603 -1.389 1.00 91.19 89 ILE A N 1
ATOM 672 C CA . ILE A 1 89 ? 1.816 -1.657 -0.442 1.00 91.19 89 ILE A CA 1
ATOM 673 C C . ILE A 1 89 ? 2.718 -0.453 -0.696 1.00 91.19 89 ILE A C 1
ATOM 675 O O . ILE A 1 89 ? 3.260 -0.288 -1.790 1.00 91.19 89 ILE A O 1
ATOM 679 N N . PHE A 1 90 ? 2.921 0.366 0.332 1.00 90.19 90 PHE A N 1
ATOM 680 C CA . PHE A 1 90 ? 3.973 1.371 0.305 1.00 90.19 90 PHE A CA 1
ATOM 681 C C . PHE A 1 90 ? 5.322 0.737 0.611 1.00 90.19 90 PHE A C 1
ATOM 683 O O . PHE A 1 90 ? 5.454 0.010 1.594 1.00 90.19 90 PHE A O 1
ATOM 690 N N . VAL A 1 91 ? 6.337 1.082 -0.176 1.00 88.19 91 VAL A N 1
ATOM 691 C CA . VAL A 1 91 ? 7.737 0.799 0.137 1.00 88.19 91 VAL A CA 1
ATOM 692 C C . VAL A 1 91 ? 8.492 2.118 0.233 1.00 88.19 91 VAL A C 1
ATOM 694 O O . VAL A 1 91 ? 8.474 2.920 -0.692 1.00 88.19 91 VAL A O 1
ATOM 697 N N . SER A 1 92 ? 9.149 2.398 1.355 1.00 82.31 92 SER A N 1
ATOM 698 C CA . SER A 1 92 ? 9.693 3.738 1.603 1.00 82.31 92 SER A CA 1
ATOM 699 C C . SER A 1 92 ? 11.003 3.718 2.371 1.00 82.31 92 SER A C 1
ATOM 701 O O . SER A 1 92 ? 11.124 3.024 3.371 1.00 82.31 92 SER A O 1
ATOM 703 N N . ALA A 1 93 ? 11.969 4.545 1.968 1.00 77.94 93 ALA A N 1
ATOM 704 C CA . ALA A 1 93 ? 13.161 4.815 2.778 1.00 77.94 93 ALA A CA 1
ATOM 705 C C . ALA A 1 93 ? 12.848 5.644 4.041 1.00 77.94 93 ALA A C 1
ATOM 707 O O . ALA A 1 93 ? 13.647 5.687 4.974 1.00 77.94 93 ALA A O 1
ATOM 708 N N . LYS A 1 94 ? 11.680 6.300 4.100 1.00 70.50 94 LYS A N 1
ATOM 709 C CA . LYS A 1 94 ? 11.233 7.014 5.298 1.00 70.50 94 LYS A CA 1
ATOM 710 C C . LYS A 1 94 ? 10.598 6.035 6.279 1.00 70.50 94 LYS A C 1
ATOM 712 O O . LYS A 1 94 ? 9.522 5.500 6.031 1.00 70.50 94 LYS A O 1
ATOM 717 N N . ALA A 1 95 ? 11.245 5.870 7.429 1.00 64.19 9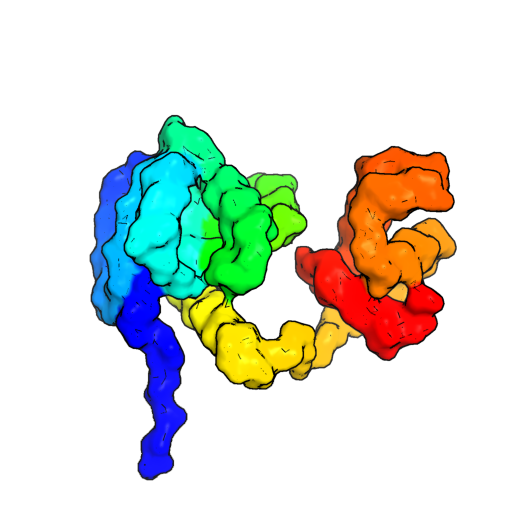5 ALA A N 1
ATOM 718 C CA . ALA A 1 95 ? 10.741 5.080 8.552 1.00 64.19 95 ALA A CA 1
ATOM 719 C C . ALA A 1 95 ? 9.980 5.919 9.596 1.00 64.19 95 ALA A C 1
ATOM 721 O O . ALA A 1 95 ? 9.658 5.428 10.680 1.00 64.19 95 ALA A O 1
ATOM 722 N N . ALA A 1 96 ? 9.705 7.199 9.311 1.00 70.00 96 ALA A N 1
ATOM 723 C CA . ALA A 1 96 ? 9.032 8.072 10.262 1.00 70.00 96 ALA A CA 1
ATOM 724 C C . ALA A 1 96 ? 7.640 7.517 10.596 1.00 70.00 96 ALA A C 1
ATOM 726 O O . ALA A 1 96 ? 6.796 7.315 9.722 1.00 70.00 96 ALA A O 1
ATOM 727 N N . ARG A 1 97 ? 7.376 7.313 11.894 1.00 66.44 97 ARG A N 1
ATOM 728 C CA . ARG A 1 97 ? 6.113 6.748 12.398 1.00 66.44 97 ARG A CA 1
ATOM 729 C C . ARG A 1 97 ? 4.881 7.488 11.865 1.00 66.44 97 ARG A C 1
ATOM 731 O O . ARG A 1 97 ? 3.849 6.866 11.645 1.00 66.44 97 ARG A O 1
ATOM 738 N N . ARG A 1 98 ? 4.995 8.802 11.648 1.00 70.88 98 ARG A N 1
ATOM 739 C CA . ARG A 1 98 ? 3.918 9.653 11.130 1.00 70.88 98 ARG A CA 1
ATOM 740 C C . ARG A 1 98 ? 3.547 9.316 9.683 1.00 70.88 98 ARG A C 1
ATOM 742 O O . ARG A 1 98 ? 2.365 9.140 9.419 1.00 70.88 98 ARG A O 1
ATOM 749 N N . ASP A 1 99 ? 4.535 9.144 8.807 1.00 68.19 99 ASP A N 1
ATOM 750 C CA . ASP A 1 99 ? 4.324 8.824 7.386 1.00 68.19 99 ASP A CA 1
ATOM 751 C C . ASP A 1 99 ? 3.672 7.443 7.223 1.00 68.19 99 ASP A C 1
ATOM 753 O O . ASP A 1 99 ? 2.754 7.256 6.425 1.00 68.19 99 ASP A O 1
ATOM 757 N N . ARG A 1 100 ? 4.095 6.481 8.052 1.00 68.62 100 ARG A N 1
ATOM 758 C CA . ARG A 1 100 ? 3.485 5.149 8.115 1.00 68.62 100 ARG A CA 1
ATOM 759 C C . ARG A 1 100 ? 2.020 5.209 8.559 1.00 68.62 100 ARG A C 1
ATOM 761 O O . ARG A 1 100 ? 1.175 4.572 7.938 1.00 68.62 100 ARG A O 1
ATOM 768 N N . ILE A 1 101 ? 1.717 5.957 9.624 1.00 71.19 101 ILE A N 1
ATOM 769 C CA . ILE A 1 101 ? 0.338 6.113 10.120 1.00 71.19 101 ILE A CA 1
ATOM 770 C C . ILE A 1 101 ? -0.544 6.784 9.060 1.00 71.19 101 ILE A C 1
ATOM 772 O O . ILE A 1 101 ? -1.667 6.343 8.841 1.00 71.19 101 ILE A O 1
ATOM 776 N N . GLU A 1 102 ? -0.038 7.813 8.380 1.00 71.62 102 GLU A N 1
ATOM 777 C CA . GLU A 1 102 ? -0.764 8.507 7.312 1.00 71.62 102 GLU A CA 1
ATOM 778 C C . GLU A 1 102 ? -1.101 7.568 6.145 1.00 71.62 102 GLU A C 1
ATOM 780 O O . GLU A 1 102 ? -2.252 7.524 5.715 1.00 71.62 102 GLU A O 1
ATOM 785 N N . GLY A 1 103 ? -0.136 6.766 5.679 1.00 67.38 103 GLY A N 1
ATOM 786 C CA . GLY A 1 103 ? -0.358 5.803 4.596 1.00 67.38 103 GLY A CA 1
ATOM 787 C C . GLY A 1 103 ? -1.409 4.740 4.934 1.00 67.38 103 GLY A C 1
ATOM 788 O O . GLY A 1 103 ? -2.291 4.466 4.122 1.00 67.38 103 GLY A O 1
ATOM 789 N N . ILE A 1 104 ? -1.361 4.183 6.148 1.00 72.12 104 ILE A N 1
ATOM 790 C CA . ILE A 1 104 ? -2.351 3.195 6.606 1.00 72.12 104 ILE A CA 1
ATOM 791 C C . ILE A 1 104 ? -3.737 3.834 6.768 1.00 72.12 104 ILE A C 1
ATOM 793 O O . ILE A 1 104 ? -4.725 3.282 6.288 1.00 72.12 104 ILE A O 1
ATOM 797 N N . ASN A 1 105 ? -3.823 5.030 7.360 1.00 71.75 105 ASN A N 1
ATOM 798 C CA . ASN A 1 105 ? -5.093 5.748 7.516 1.00 71.75 105 ASN A CA 1
ATOM 799 C C . ASN A 1 105 ? -5.732 6.131 6.172 1.00 71.75 105 ASN A C 1
ATOM 801 O O . ASN A 1 105 ? -6.956 6.190 6.077 1.00 71.75 105 ASN A O 1
ATOM 805 N N . ALA A 1 106 ? -4.921 6.366 5.137 1.00 70.12 106 ALA A N 1
ATOM 806 C CA . ALA A 1 106 ? -5.387 6.601 3.771 1.00 70.12 106 ALA A CA 1
ATOM 807 C C . ALA A 1 106 ? -5.897 5.322 3.072 1.00 70.12 106 ALA A C 1
ATOM 809 O O . ALA A 1 106 ? -6.407 5.388 1.955 1.00 70.12 106 ALA A O 1
ATOM 810 N N . GLY A 1 107 ? -5.781 4.158 3.720 1.00 73.69 107 GLY A N 1
ATOM 811 C CA . GLY A 1 107 ? -6.289 2.883 3.228 1.00 73.69 107 GLY A CA 1
ATOM 812 C C . GLY A 1 107 ? -5.261 2.040 2.477 1.00 73.69 107 GLY A C 1
ATOM 813 O O . GLY A 1 107 ? -5.669 1.163 1.713 1.00 73.69 107 GLY A O 1
ATOM 814 N N . ALA A 1 108 ? -3.957 2.282 2.651 1.00 80.56 108 ALA A N 1
ATOM 815 C CA . ALA A 1 108 ? -2.939 1.345 2.178 1.00 80.56 108 ALA A CA 1
ATOM 816 C C . ALA A 1 108 ? -3.040 0.016 2.933 1.00 80.56 108 ALA A C 1
ATOM 818 O O . ALA A 1 108 ? -3.340 -0.016 4.126 1.00 80.56 108 ALA A O 1
ATOM 819 N N . THR A 1 109 ? -2.755 -1.082 2.240 1.00 81.38 109 THR A N 1
ATOM 820 C CA . THR A 1 109 ? -2.809 -2.427 2.823 1.00 81.38 109 THR A CA 1
ATOM 821 C C . THR A 1 109 ? -1.600 -2.695 3.709 1.00 81.38 109 THR A C 1
ATOM 823 O O . THR A 1 109 ? -1.730 -3.310 4.763 1.00 81.38 109 THR A O 1
ATOM 826 N N . ALA A 1 110 ? -0.426 -2.206 3.308 1.00 83.88 110 ALA A N 1
ATOM 827 C CA . ALA A 1 110 ? 0.784 -2.303 4.111 1.00 83.88 110 ALA A CA 1
ATOM 828 C C . ALA A 1 110 ? 1.734 -1.129 3.846 1.00 83.88 110 ALA A C 1
ATOM 830 O O . ALA A 1 110 ? 1.656 -0.447 2.823 1.00 83.88 110 ALA A O 1
ATOM 831 N N . TYR A 1 111 ? 2.658 -0.921 4.781 1.00 84.81 111 TYR A N 1
ATOM 832 C CA . TYR A 1 111 ? 3.753 0.036 4.664 1.00 84.81 111 TYR A CA 1
ATOM 833 C C . TYR A 1 111 ? 5.045 -0.645 5.115 1.00 84.81 111 TYR A C 1
ATOM 835 O O . TYR A 1 111 ? 5.167 -1.035 6.278 1.00 84.81 111 TYR A O 1
ATOM 843 N N . VAL A 1 112 ? 6.000 -0.774 4.201 1.00 84.69 112 VAL A N 1
ATOM 844 C CA . VAL A 1 112 ? 7.278 -1.466 4.384 1.00 84.69 112 VAL A CA 1
ATOM 845 C C . VAL A 1 112 ? 8.415 -0.454 4.263 1.00 84.69 112 VAL A C 1
ATOM 847 O O . VAL A 1 112 ? 8.451 0.366 3.345 1.00 84.69 112 VAL A O 1
ATOM 850 N N . THR A 1 113 ? 9.355 -0.485 5.202 1.00 82.88 113 THR A N 1
ATOM 851 C CA . THR A 1 113 ? 10.510 0.421 5.200 1.00 82.88 113 THR A CA 1
ATOM 852 C C . THR A 1 113 ? 11.691 -0.189 4.450 1.00 82.88 113 THR A C 1
ATOM 854 O O . THR A 1 113 ? 11.971 -1.370 4.620 1.00 82.88 113 THR A O 1
ATOM 857 N N . LYS A 1 114 ? 12.410 0.609 3.652 1.00 80.75 114 LYS A N 1
ATOM 858 C CA . LYS A 1 114 ? 13.722 0.252 3.092 1.00 80.75 114 LYS A CA 1
ATOM 859 C C . LYS A 1 114 ? 14.808 0.476 4.172 1.00 80.75 114 LYS A C 1
ATOM 861 O O . LYS A 1 114 ? 14.714 1.474 4.888 1.00 80.75 114 LYS A O 1
ATOM 866 N N . PRO A 1 115 ? 15.849 -0.374 4.261 1.00 78.00 115 PRO A N 1
ATOM 867 C CA . PRO A 1 115 ? 16.016 -1.623 3.518 1.00 78.00 115 PRO A CA 1
ATOM 868 C C . PRO A 1 115 ? 14.999 -2.672 3.987 1.00 78.00 115 PRO A C 1
ATOM 870 O O . PRO A 1 115 ? 14.744 -2.795 5.180 1.00 78.00 115 PRO A O 1
ATOM 873 N N . LEU A 1 116 ? 14.413 -3.401 3.037 1.00 76.94 116 LEU A N 1
ATOM 874 C CA . LEU A 1 116 ? 13.390 -4.414 3.306 1.00 76.94 116 LEU A CA 1
ATOM 875 C C . LEU A 1 116 ? 13.956 -5.819 3.087 1.00 76.94 116 LEU A C 1
ATOM 877 O O . LEU A 1 116 ? 14.769 -6.020 2.180 1.00 76.94 116 LEU A O 1
ATOM 881 N N . SER A 1 117 ? 13.492 -6.795 3.864 1.00 82.81 117 SER A N 1
ATOM 882 C CA . SER A 1 117 ? 13.740 -8.199 3.544 1.00 82.81 117 SER A CA 1
ATOM 883 C C . SER A 1 117 ? 12.821 -8.638 2.403 1.00 82.81 117 SER A C 1
ATOM 885 O O . SER A 1 117 ? 11.606 -8.439 2.457 1.00 82.81 117 SER A O 1
ATOM 887 N N . LEU A 1 118 ? 13.383 -9.267 1.365 1.00 84.75 118 LEU A N 1
ATOM 888 C CA . LEU A 1 118 ? 12.584 -9.838 0.273 1.00 84.75 118 LEU A CA 1
ATOM 889 C C . LEU A 1 118 ? 11.602 -10.903 0.784 1.00 84.75 118 LEU A C 1
ATOM 891 O O . LEU A 1 118 ? 10.523 -11.056 0.216 1.00 84.75 118 LEU A O 1
ATOM 895 N N . GLU A 1 119 ? 11.939 -11.598 1.873 1.00 82.44 119 GLU A N 1
ATOM 896 C CA . GLU A 1 119 ? 11.044 -12.557 2.525 1.00 82.44 119 GLU A CA 1
ATOM 897 C C . GLU A 1 119 ? 9.839 -11.858 3.166 1.00 82.44 119 GLU A C 1
ATOM 899 O O . GLU A 1 119 ? 8.703 -12.287 2.967 1.00 82.44 119 GLU A O 1
ATOM 904 N N . GLU A 1 120 ? 10.064 -10.743 3.870 1.00 82.81 120 GLU A N 1
ATOM 905 C CA . GLU A 1 120 ? 8.984 -9.942 4.461 1.00 82.81 120 GLU A CA 1
ATOM 906 C C . GLU A 1 120 ? 8.057 -9.385 3.379 1.00 82.81 120 GLU A C 1
ATOM 908 O O . GLU A 1 120 ? 6.834 -9.443 3.515 1.00 82.81 120 GLU A O 1
ATOM 913 N N . LEU A 1 121 ? 8.625 -8.880 2.279 1.00 85.69 121 LEU A N 1
ATOM 914 C CA . LEU A 1 121 ? 7.835 -8.381 1.158 1.00 85.69 121 LEU A CA 1
ATOM 915 C C . LEU A 1 121 ? 7.003 -9.489 0.518 1.00 85.69 121 LEU A C 1
ATOM 917 O O . LEU A 1 121 ? 5.815 -9.286 0.283 1.00 85.69 121 LEU A O 1
ATOM 921 N N . ASN A 1 122 ? 7.593 -10.661 0.281 1.00 87.56 122 ASN A N 1
ATOM 922 C CA . ASN A 1 122 ? 6.874 -11.808 -0.268 1.00 87.56 122 ASN A CA 1
ATOM 923 C C . ASN A 1 122 ? 5.688 -12.203 0.624 1.00 87.56 122 ASN A C 1
ATOM 925 O O . ASN A 1 122 ? 4.577 -12.367 0.119 1.00 87.56 122 ASN A O 1
ATOM 929 N N . ALA A 1 123 ? 5.889 -12.272 1.943 1.00 84.75 123 ALA A N 1
ATOM 930 C CA . ALA A 1 123 ? 4.815 -12.579 2.886 1.00 84.75 123 ALA A CA 1
ATOM 931 C C . ALA A 1 123 ? 3.674 -11.543 2.824 1.00 84.75 123 ALA A C 1
ATOM 933 O O . ALA A 1 123 ? 2.495 -11.909 2.849 1.00 84.75 123 ALA A O 1
ATOM 934 N N . GLN A 1 124 ? 4.004 -10.253 2.688 1.00 86.06 124 GLN A N 1
ATOM 935 C CA . GLN A 1 124 ? 3.003 -9.192 2.529 1.00 86.06 124 GLN A CA 1
ATOM 936 C C . GLN A 1 124 ? 2.252 -9.297 1.198 1.00 86.06 124 GLN A C 1
ATOM 938 O O . GLN A 1 124 ? 1.025 -9.193 1.188 1.00 86.06 124 GLN A O 1
ATOM 943 N N . ILE A 1 125 ? 2.957 -9.549 0.091 1.00 90.31 125 ILE A N 1
ATOM 944 C CA . ILE A 1 125 ? 2.364 -9.744 -1.242 1.00 90.31 125 ILE A CA 1
ATOM 945 C C . ILE A 1 125 ? 1.367 -10.905 -1.210 1.00 90.31 125 ILE A C 1
ATOM 947 O O . ILE A 1 125 ? 0.214 -10.737 -1.606 1.00 90.31 125 ILE A O 1
ATOM 951 N N . GLU A 1 126 ? 1.778 -12.065 -0.693 1.00 88.88 126 GLU A N 1
ATOM 952 C CA . GLU A 1 126 ? 0.916 -13.247 -0.605 1.00 88.88 126 GLU A CA 1
ATOM 953 C C . GLU A 1 126 ? -0.315 -12.996 0.269 1.00 88.88 126 GLU A C 1
ATOM 955 O O . GLU A 1 126 ? -1.424 -13.413 -0.076 1.00 88.88 126 GLU A O 1
ATOM 960 N N . SER A 1 127 ? -0.140 -12.289 1.390 1.00 84.94 127 SER A N 1
ATOM 961 C CA . SER A 1 127 ? -1.248 -11.909 2.265 1.00 84.94 127 SER A CA 1
ATOM 962 C C . SER A 1 127 ? -2.244 -10.981 1.568 1.00 84.94 127 SER A C 1
ATOM 964 O O . SER A 1 127 ? -3.452 -11.226 1.603 1.00 84.94 127 SER A O 1
ATOM 966 N N . CYS A 1 128 ? -1.741 -9.964 0.866 1.00 87.31 128 CYS A N 1
ATOM 967 C CA . CYS A 1 128 ? -2.557 -9.010 0.122 1.00 87.31 128 CYS A CA 1
ATOM 968 C C . CYS A 1 128 ? -3.356 -9.688 -0.996 1.00 87.31 128 CYS A C 1
ATOM 970 O O . CYS A 1 128 ? -4.566 -9.481 -1.087 1.00 87.31 128 CYS A O 1
ATOM 972 N N . LEU A 1 129 ? -2.698 -10.512 -1.816 1.00 88.56 129 LEU A N 1
ATOM 973 C CA . LEU A 1 129 ? -3.325 -11.192 -2.953 1.00 88.56 129 LEU A CA 1
ATOM 974 C C . LEU A 1 129 ? -4.380 -12.209 -2.509 1.00 88.56 129 LEU A C 1
ATOM 976 O O . LEU A 1 129 ? -5.459 -12.284 -3.093 1.00 88.56 129 LEU A O 1
ATOM 980 N N . ARG A 1 130 ? -4.109 -12.967 -1.442 1.00 84.06 130 ARG A N 1
ATOM 981 C CA . ARG A 1 130 ? -5.093 -13.901 -0.879 1.00 84.06 130 ARG A CA 1
ATOM 982 C C . ARG A 1 130 ? -6.332 -13.162 -0.367 1.00 84.06 130 ARG A C 1
ATOM 984 O O . ARG A 1 130 ? -7.454 -13.576 -0.645 1.00 84.06 130 ARG A O 1
ATOM 991 N N . ASN A 1 131 ? -6.139 -12.056 0.352 1.00 79.19 131 ASN A N 1
ATOM 992 C CA . ASN A 1 131 ? -7.250 -11.269 0.887 1.00 79.19 131 ASN A CA 1
ATOM 993 C C . ASN A 1 131 ? -8.064 -10.600 -0.231 1.00 79.19 131 ASN A C 1
ATOM 995 O O . ASN A 1 131 ? -9.293 -10.623 -0.186 1.00 79.19 131 ASN A O 1
ATOM 999 N N . SER A 1 132 ? -7.411 -10.059 -1.263 1.00 79.88 132 SER A N 1
ATOM 1000 C CA . SER A 1 132 ? -8.110 -9.441 -2.394 1.00 79.88 132 SER A CA 1
ATOM 1001 C C . SER A 1 132 ? -8.919 -10.462 -3.200 1.00 79.88 132 SER A C 1
ATOM 1003 O O . SER A 1 132 ? -10.068 -10.189 -3.548 1.00 79.88 132 SER A O 1
ATOM 1005 N N . GLN A 1 133 ? -8.387 -11.668 -3.425 1.00 77.12 133 GLN A N 1
ATOM 1006 C CA . GLN A 1 133 ? -9.133 -12.758 -4.061 1.00 77.12 133 GLN A CA 1
ATOM 1007 C C . GLN A 1 133 ? -10.368 -13.164 -3.254 1.00 77.12 133 GLN A C 1
ATOM 1009 O O . GLN A 1 133 ? -11.444 -13.325 -3.831 1.00 77.12 133 GLN A O 1
ATOM 1014 N N . ASN A 1 134 ? -10.245 -13.269 -1.930 1.00 72.06 134 ASN A N 1
ATOM 1015 C CA . ASN A 1 134 ? -11.372 -13.614 -1.068 1.00 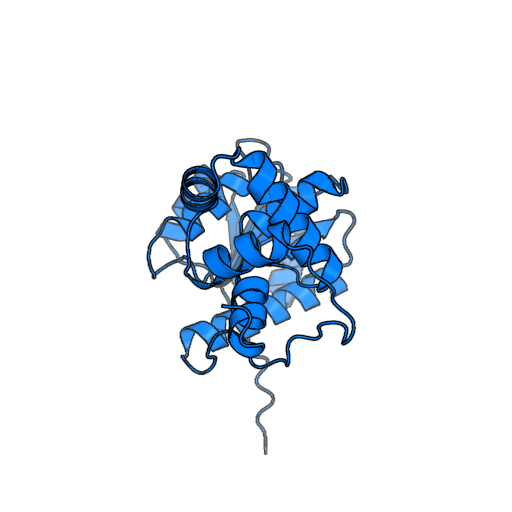72.06 134 ASN A CA 1
ATOM 1016 C C . ASN A 1 134 ? -12.484 -12.547 -1.092 1.00 72.06 134 ASN A C 1
ATOM 1018 O O . ASN A 1 134 ? -13.667 -12.899 -1.080 1.00 72.06 134 ASN A O 1
ATOM 1022 N N . ILE A 1 135 ? -12.114 -11.261 -1.164 1.00 70.44 135 ILE A N 1
ATOM 1023 C CA . ILE A 1 135 ? -13.055 -10.142 -1.338 1.00 70.44 135 ILE A CA 1
ATOM 1024 C C . ILE A 1 135 ? -13.755 -10.243 -2.703 1.00 70.44 135 ILE A C 1
ATOM 1026 O O . ILE A 1 135 ? -14.980 -10.163 -2.770 1.00 70.44 135 ILE A O 1
ATOM 1030 N N . ARG A 1 136 ? -13.002 -10.478 -3.788 1.00 69.88 136 ARG A N 1
ATOM 1031 C CA . ARG A 1 136 ? -13.546 -10.573 -5.159 1.00 69.88 136 ARG A CA 1
ATOM 1032 C C . ARG A 1 136 ? -14.476 -11.764 -5.364 1.00 69.88 136 ARG A C 1
ATOM 1034 O O . ARG A 1 136 ? -15.456 -11.648 -6.089 1.00 69.88 136 ARG A O 1
ATOM 1041 N N . GLN A 1 137 ? -14.176 -12.906 -4.749 1.00 66.75 137 GLN A N 1
ATOM 1042 C CA . GLN A 1 137 ? -14.992 -14.116 -4.881 1.00 66.75 137 GLN A CA 1
ATOM 1043 C C . GLN A 1 137 ? -16.249 -14.087 -3.996 1.00 66.75 137 GLN A C 1
ATOM 1045 O O . GLN A 1 137 ? -16.985 -15.070 -3.958 1.00 66.75 137 GLN A O 1
ATOM 1050 N N . GLY A 1 138 ? -16.490 -13.003 -3.245 1.00 58.16 138 GLY A N 1
ATOM 1051 C CA . GLY A 1 138 ? -17.593 -12.923 -2.282 1.00 58.16 138 GLY A CA 1
ATOM 1052 C C . GLY A 1 138 ? -17.500 -13.967 -1.160 1.00 58.16 138 GLY A C 1
ATOM 1053 O O . GLY A 1 138 ? -18.446 -14.137 -0.395 1.00 58.16 138 GLY A O 1
ATOM 1054 N N . GLN A 1 139 ? -16.366 -14.673 -1.061 1.00 49.50 139 GLN A N 1
ATOM 1055 C CA . GLN A 1 139 ? -16.109 -15.729 -0.081 1.00 49.50 139 GLN A CA 1
ATOM 1056 C C . GLN A 1 139 ? -15.668 -15.154 1.271 1.00 49.50 139 GLN A C 1
ATOM 1058 O O . GLN A 1 139 ? -15.751 -15.837 2.290 1.00 49.50 139 GLN A O 1
ATOM 1063 N N . GLN A 1 140 ? -15.279 -13.877 1.314 1.00 44.22 140 GLN A N 1
ATOM 1064 C CA . GLN A 1 140 ? -15.165 -13.107 2.546 1.00 44.22 140 GLN A CA 1
ATOM 1065 C C . GLN A 1 140 ? -16.240 -12.017 2.612 1.00 44.22 140 GLN A C 1
ATOM 1067 O O . GLN A 1 140 ? -16.189 -11.018 1.897 1.00 44.22 140 GLN A O 1
ATOM 1072 N N . LYS A 1 141 ? -17.144 -12.140 3.594 1.00 43.00 141 LYS A N 1
ATOM 1073 C CA . LYS A 1 141 ? -17.572 -10.952 4.347 1.00 43.00 141 LYS A CA 1
ATOM 1074 C C . LYS A 1 141 ? -16.288 -10.322 4.911 1.00 43.00 141 LYS A C 1
ATOM 1076 O O . LYS A 1 141 ? -15.496 -11.082 5.474 1.00 43.00 141 LYS A O 1
ATOM 1081 N N . PRO A 1 142 ? -16.032 -9.009 4.763 1.00 38.19 142 PRO A N 1
ATOM 1082 C CA . PRO A 1 142 ? -14.809 -8.392 5.268 1.00 38.19 142 PRO A CA 1
ATOM 1083 C C . PRO A 1 142 ? -14.623 -8.744 6.750 1.00 38.19 142 PRO A C 1
ATOM 1085 O O . PRO A 1 142 ? -15.421 -8.323 7.580 1.00 38.19 142 PRO A O 1
ATOM 1088 N N . GLY A 1 143 ? -13.611 -9.568 7.042 1.00 46.62 143 GLY A N 1
ATOM 1089 C CA . GLY A 1 143 ? -13.189 -10.083 8.348 1.00 46.62 143 GLY A CA 1
ATOM 1090 C C . GLY A 1 143 ? -14.028 -11.234 8.942 1.00 46.62 143 GLY A C 1
ATOM 1091 O O . GLY A 1 143 ? -15.228 -11.128 9.188 1.00 46.62 143 GLY A O 1
ATOM 1092 N N . LEU A 1 144 ? -13.360 -12.335 9.257 1.00 42.59 144 LEU A N 1
ATOM 1093 C CA . LEU A 1 144 ? -13.779 -13.319 10.262 1.00 42.59 144 LEU A CA 1
ATOM 1094 C C . LEU A 1 144 ? -12.550 -13.879 10.997 1.00 42.59 144 LEU A C 1
ATOM 1096 O O . LEU A 1 144 ? -12.616 -14.953 11.582 1.00 42.59 144 LEU A O 1
ATOM 1100 N N . ASP A 1 145 ? -11.445 -13.132 11.034 1.00 49.16 145 ASP A N 1
ATOM 1101 C CA . ASP A 1 145 ? -10.576 -13.244 12.199 1.00 49.16 145 ASP A CA 1
ATOM 1102 C C . ASP A 1 145 ? -11.320 -12.535 13.331 1.00 49.16 145 ASP A C 1
ATOM 1104 O O . ASP A 1 145 ? -11.789 -11.406 13.154 1.00 49.16 145 ASP A O 1
ATOM 1108 N N . LYS A 1 146 ? -11.507 -13.209 14.473 1.00 54.25 146 LYS A N 1
ATOM 1109 C CA . LYS A 1 146 ? -12.013 -12.540 15.678 1.00 54.25 146 LYS A CA 1
ATOM 1110 C C . LYS A 1 146 ? -11.137 -11.312 15.898 1.00 54.25 146 LYS A C 1
ATOM 1112 O O . LYS A 1 146 ? -9.920 -11.469 16.001 1.00 54.25 146 LYS A O 1
ATOM 1117 N N . LEU A 1 147 ? -11.736 -10.122 15.947 1.00 64.38 147 LEU A N 1
ATOM 1118 C CA . LEU A 1 147 ? -11.003 -8.906 16.281 1.00 64.38 147 LEU A CA 1
ATOM 1119 C C . LEU A 1 147 ? -10.306 -9.157 17.620 1.00 64.38 147 LEU A C 1
ATOM 1121 O O . LEU A 1 147 ? -10.961 -9.373 18.641 1.00 64.38 147 LEU A O 1
ATOM 1125 N N . GLN A 1 148 ? -8.975 -9.214 17.596 1.00 64.44 148 GLN A N 1
ATOM 1126 C CA . GLN A 1 148 ? -8.173 -9.406 18.796 1.00 64.44 148 GLN A CA 1
ATOM 1127 C C . GLN A 1 148 ? -8.087 -8.061 19.503 1.00 64.44 148 GLN A C 1
ATOM 1129 O O . GLN A 1 148 ? -7.129 -7.317 19.339 1.00 64.44 148 GLN A O 1
ATOM 1134 N N . VAL A 1 149 ? -9.146 -7.733 20.236 1.00 75.81 149 VAL A N 1
ATOM 1135 C CA . VAL A 1 149 ? -9.204 -6.529 21.058 1.00 75.81 149 VAL A CA 1
ATOM 1136 C C . VAL A 1 149 ? -8.946 -6.923 22.510 1.00 75.81 149 VAL A C 1
ATOM 1138 O O . VAL A 1 149 ? -9.537 -7.902 22.981 1.00 75.81 149 VAL A O 1
ATOM 1141 N N . PRO A 1 150 ? -8.094 -6.186 23.249 1.00 76.06 150 PRO A N 1
ATOM 1142 C CA . PRO A 1 150 ? -7.907 -6.417 24.675 1.00 76.06 150 PRO A CA 1
ATOM 1143 C C . PRO A 1 150 ? -9.247 -6.438 25.424 1.00 76.06 150 PRO A C 1
ATOM 1145 O O . PRO A 1 150 ? -10.113 -5.591 25.216 1.00 76.06 150 PRO A O 1
ATOM 1148 N N . THR A 1 151 ? -9.430 -7.368 26.360 1.00 69.56 151 THR A N 1
ATOM 1149 C CA . THR A 1 151 ? -10.689 -7.502 27.120 1.00 69.56 151 THR A CA 1
ATOM 1150 C C . THR A 1 151 ? -10.962 -6.341 28.086 1.00 69.56 151 THR A C 1
ATOM 1152 O O . THR A 1 151 ? -12.047 -6.266 28.656 1.00 69.56 151 THR A O 1
ATOM 1155 N N . ASN A 1 152 ? -10.008 -5.421 28.284 1.00 76.44 152 ASN A N 1
ATOM 1156 C CA . ASN A 1 152 ? -10.098 -4.327 29.257 1.00 76.44 152 ASN A CA 1
ATOM 1157 C C . ASN A 1 152 ? -10.221 -2.918 28.643 1.00 76.44 152 ASN A C 1
ATOM 1159 O O . ASN A 1 152 ? -9.978 -1.930 29.347 1.00 76.44 152 ASN A O 1
ATOM 1163 N N . VAL A 1 153 ? -10.580 -2.794 27.361 1.00 82.94 153 VAL A N 1
ATOM 1164 C CA . VAL A 1 153 ? -10.677 -1.481 26.707 1.00 82.94 153 VAL A CA 1
ATOM 1165 C C . VAL A 1 153 ? -11.709 -0.597 27.410 1.00 82.94 153 VAL A C 1
ATOM 1167 O O . VAL A 1 153 ? -12.902 -0.886 27.427 1.00 82.94 153 VAL A O 1
ATOM 1170 N N . LYS A 1 154 ? -11.247 0.539 27.948 1.00 85.69 154 LYS A N 1
ATOM 1171 C CA . LYS A 1 154 ? -12.102 1.603 28.491 1.00 85.69 154 LYS A CA 1
ATOM 1172 C C . LYS A 1 154 ? -12.028 2.848 27.613 1.00 85.69 154 LYS A C 1
ATOM 1174 O O . LYS A 1 154 ? -11.005 3.544 27.558 1.00 85.69 154 LYS A O 1
ATOM 1179 N N . LEU A 1 155 ? -13.138 3.133 26.942 1.00 87.50 155 LEU A N 1
ATOM 1180 C CA . LEU A 1 155 ? -13.333 4.375 26.203 1.00 87.50 155 LEU A CA 1
ATOM 1181 C C . LEU A 1 155 ? -13.820 5.486 27.138 1.00 87.50 155 LEU A C 1
ATOM 1183 O O . LEU A 1 155 ? -14.625 5.236 28.035 1.00 87.50 155 LEU A O 1
ATOM 1187 N N . THR A 1 156 ? -13.337 6.709 26.927 1.00 89.81 156 THR 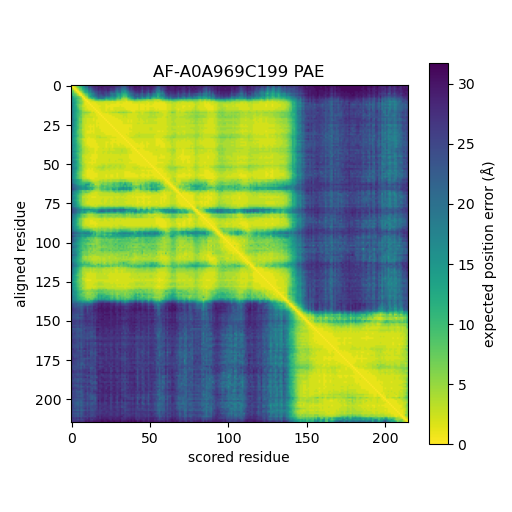A N 1
ATOM 1188 C CA . THR A 1 156 ? -13.887 7.900 27.595 1.00 89.81 156 THR A CA 1
ATOM 1189 C C . THR A 1 156 ? -15.274 8.230 27.039 1.00 89.81 156 THR A C 1
ATOM 1191 O O . THR A 1 156 ? -15.615 7.800 25.940 1.00 89.81 156 THR A O 1
ATOM 1194 N N . ASN A 1 157 ? -16.064 9.048 27.741 1.00 88.12 157 AS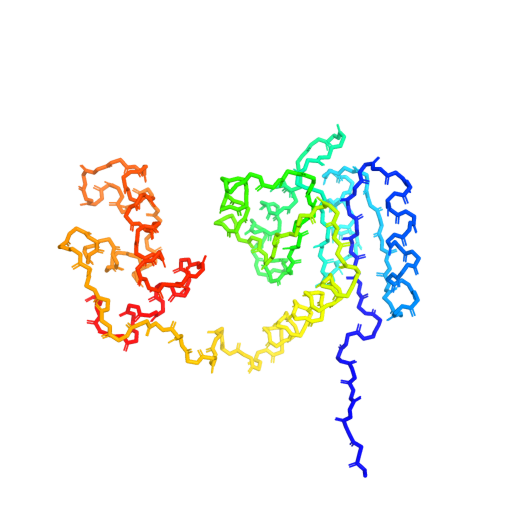N A N 1
ATOM 1195 C CA . ASN A 1 157 ? -17.388 9.467 27.253 1.00 88.12 157 ASN A CA 1
ATOM 1196 C C . ASN A 1 157 ? -17.320 10.092 25.848 1.00 88.12 157 ASN A C 1
ATOM 1198 O O . ASN A 1 157 ? -18.151 9.799 24.992 1.00 88.12 157 ASN A O 1
ATOM 1202 N N . THR A 1 158 ? -16.298 10.912 25.587 1.00 89.00 158 THR A N 1
ATOM 1203 C CA . THR A 1 158 ? -16.092 11.531 24.272 1.00 89.00 158 THR A CA 1
ATOM 1204 C C . THR A 1 158 ? -15.702 10.499 23.215 1.00 89.00 158 THR A C 1
ATOM 1206 O O . THR A 1 158 ? -16.230 10.532 22.109 1.00 89.00 158 THR A O 1
ATOM 1209 N N . GLU A 1 159 ? -14.822 9.547 23.540 1.00 91.31 159 GLU A N 1
ATOM 1210 C CA . GLU A 1 159 ? -14.469 8.455 22.623 1.00 91.31 159 GLU A CA 1
ATOM 1211 C C . GLU A 1 159 ? -15.676 7.563 22.315 1.00 91.31 159 GLU A C 1
ATOM 1213 O O . GLU A 1 159 ? -15.869 7.206 21.162 1.00 91.31 159 GLU A O 1
ATOM 1218 N N . GLN A 1 160 ? -16.532 7.264 23.297 1.00 90.81 160 GLN A N 1
ATOM 1219 C CA . GLN A 1 160 ? -17.770 6.510 23.075 1.00 90.81 160 GLN A CA 1
ATOM 1220 C C . GLN A 1 160 ? -18.730 7.246 22.133 1.00 90.81 160 GLN A C 1
ATOM 1222 O O . GLN A 1 160 ? -19.311 6.633 21.242 1.00 90.81 160 GLN A O 1
ATOM 1227 N N . GLN A 1 161 ? -18.884 8.563 22.287 1.00 90.19 161 GLN A N 1
ATOM 1228 C CA . GLN A 1 161 ? -19.699 9.359 21.365 1.00 90.19 161 GLN A CA 1
ATOM 1229 C C . GLN A 1 161 ? -19.134 9.324 19.941 1.00 90.19 161 GLN A C 1
ATOM 1231 O O . GLN A 1 161 ? -19.883 9.087 18.995 1.00 90.19 161 GLN A O 1
ATOM 1236 N N . VAL A 1 162 ? -17.816 9.491 19.787 1.00 91.50 162 VAL A N 1
ATOM 1237 C CA . VAL A 1 162 ? -17.157 9.373 18.479 1.00 91.50 162 VAL A CA 1
ATOM 1238 C C . VAL A 1 162 ? -17.34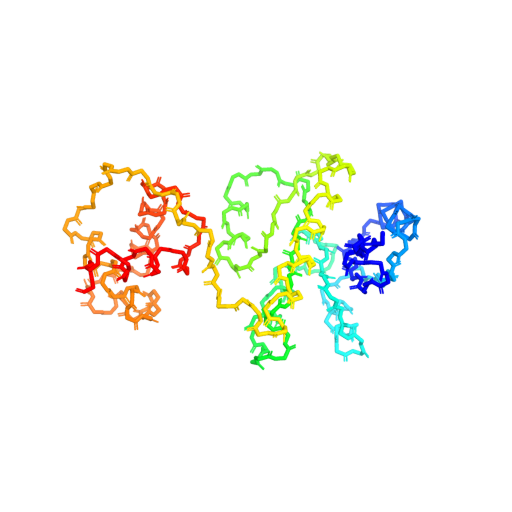3 7.961 17.916 1.00 91.50 162 VAL A C 1
ATOM 1240 O O . VAL A 1 162 ? -17.712 7.830 16.755 1.00 91.50 162 VAL A O 1
ATOM 1243 N N . ALA A 1 163 ? -17.160 6.913 18.724 1.00 90.75 163 ALA A N 1
ATOM 1244 C CA . ALA A 1 163 ? -17.348 5.516 18.337 1.00 90.75 163 ALA A CA 1
ATOM 1245 C C . ALA A 1 163 ? -18.746 5.260 17.750 1.00 90.75 163 ALA A C 1
ATOM 1247 O O . ALA A 1 163 ? -18.862 4.715 16.653 1.00 90.75 163 ALA A O 1
ATOM 1248 N N . LYS A 1 164 ? -19.807 5.738 18.407 1.00 89.06 164 LYS A N 1
ATOM 1249 C CA . LYS A 1 164 ? -21.187 5.609 17.905 1.00 89.06 164 LYS A CA 1
ATOM 1250 C C . LYS A 1 164 ? -21.370 6.217 16.523 1.00 89.06 164 LYS A C 1
ATOM 1252 O O . LYS A 1 164 ? -21.988 5.621 15.644 1.00 89.06 164 LYS A O 1
ATOM 1257 N N . LEU A 1 165 ? -20.823 7.410 16.314 1.00 89.50 165 LEU A N 1
ATOM 1258 C CA . LEU A 1 165 ? -20.918 8.090 15.026 1.00 89.50 165 LEU A CA 1
ATOM 1259 C C . LEU A 1 165 ? -20.039 7.414 13.965 1.00 89.50 165 LEU A C 1
ATOM 1261 O O . LEU A 1 165 ? -20.413 7.360 12.795 1.00 89.50 165 LEU A O 1
ATOM 1265 N N . VAL A 1 166 ? -18.914 6.823 14.379 1.00 85.62 166 VAL A N 1
ATOM 1266 C CA . VAL A 1 166 ? -18.068 6.002 13.510 1.00 85.62 166 VAL A CA 1
ATOM 1267 C C . VAL A 1 166 ? -18.811 4.761 13.022 1.00 85.62 166 VAL A C 1
ATOM 1269 O O . VAL A 1 166 ? -18.801 4.507 11.818 1.00 85.62 166 VAL A O 1
ATOM 1272 N N . ALA A 1 167 ? -19.487 4.045 13.924 1.00 85.56 167 ALA A N 1
ATOM 1273 C CA . ALA A 1 167 ? -20.275 2.852 13.614 1.00 85.56 167 ALA A CA 1
ATOM 1274 C C . ALA A 1 167 ? -21.470 3.132 12.692 1.00 85.56 167 ALA A C 1
ATOM 1276 O O . ALA A 1 167 ? -21.860 2.278 11.901 1.00 85.56 167 ALA A O 1
ATOM 1277 N N . LYS A 1 168 ? -22.008 4.354 12.739 1.00 83.56 168 LYS A N 1
ATOM 1278 C CA . LYS A 1 168 ? -23.039 4.847 11.812 1.00 83.56 168 LYS A CA 1
ATOM 1279 C C . LYS A 1 168 ? -22.492 5.248 10.435 1.00 83.56 168 LYS A C 1
ATOM 1281 O O . LYS A 1 168 ? -23.265 5.666 9.581 1.00 83.56 168 LYS A O 1
ATOM 1286 N N . GLY A 1 169 ? -21.180 5.150 10.215 1.00 81.69 169 GLY A N 1
ATOM 1287 C CA . GLY A 1 169 ? -20.544 5.448 8.932 1.00 81.69 169 GLY A CA 1
ATOM 1288 C C . GLY A 1 169 ? -20.239 6.928 8.678 1.00 81.69 169 GLY A C 1
ATOM 1289 O O . GLY A 1 169 ? -19.806 7.256 7.579 1.00 81.69 169 GLY A O 1
ATOM 1290 N N . LEU A 1 170 ? -20.401 7.819 9.665 1.00 84.75 170 LEU A N 1
ATOM 1291 C CA . LEU A 1 170 ? -20.196 9.261 9.464 1.00 84.75 170 LEU A CA 1
ATOM 1292 C C . LEU A 1 170 ? -18.716 9.604 9.256 1.00 84.75 170 LEU A C 1
ATOM 1294 O O . LEU A 1 170 ? -17.852 9.194 10.031 1.00 84.75 170 LEU A O 1
ATOM 1298 N N . SER A 1 171 ? -18.409 10.437 8.272 1.00 84.44 171 SER A N 1
ATOM 1299 C CA . SER A 1 171 ? -17.070 10.979 8.030 1.00 84.44 171 SER A CA 1
ATOM 1300 C C . SER A 1 171 ? -16.565 11.850 9.190 1.00 84.44 171 SER A C 1
ATOM 1302 O O . SER A 1 171 ? -17.331 12.367 10.002 1.00 84.44 171 SER A O 1
ATOM 1304 N N . ASN A 1 172 ? -15.250 12.094 9.252 1.00 86.38 172 ASN A N 1
ATOM 1305 C CA . ASN A 1 172 ? -14.671 12.973 10.280 1.00 86.38 172 ASN A CA 1
ATOM 1306 C C . ASN A 1 172 ? -15.262 14.393 10.238 1.00 86.38 172 ASN A C 1
ATOM 1308 O O . ASN A 1 172 ? -15.349 15.046 11.275 1.00 86.38 172 ASN A O 1
ATOM 1312 N N . LEU A 1 173 ? -15.670 14.867 9.052 1.00 81.19 173 LEU A N 1
ATOM 1313 C CA . LEU A 1 173 ? -16.349 16.151 8.897 1.00 81.19 173 LEU A CA 1
ATOM 1314 C C . LEU A 1 173 ? -17.732 16.123 9.557 1.00 81.19 173 LEU A C 1
ATOM 1316 O O . LEU A 1 173 ? -18.007 16.983 10.389 1.00 81.19 173 LEU A O 1
ATOM 1320 N N . GLU A 1 174 ? -18.557 15.128 9.248 1.00 80.94 174 GLU A N 1
ATOM 1321 C CA . GLU A 1 174 ? -19.912 15.002 9.805 1.00 80.94 174 GLU A CA 1
ATOM 1322 C C . GLU A 1 174 ? -19.880 14.804 11.326 1.00 80.94 174 GLU A C 1
ATOM 1324 O O . GLU A 1 174 ? -20.603 15.478 12.057 1.00 80.94 174 GLU A O 1
ATOM 1329 N N . ILE A 1 175 ? -18.963 13.966 11.827 1.00 89.81 175 ILE A N 1
ATOM 1330 C CA . ILE A 1 175 ? -18.749 13.790 13.271 1.00 89.81 175 ILE A CA 1
ATOM 1331 C C . ILE A 1 175 ? -18.354 15.122 13.917 1.00 89.81 175 ILE A C 1
ATOM 1333 O O . ILE A 1 175 ? -18.874 15.476 14.974 1.00 89.81 175 ILE A O 1
ATOM 1337 N N . SER A 1 176 ? -17.447 15.877 13.286 1.00 89.38 176 SER A N 1
ATOM 1338 C CA . SER A 1 176 ? -16.991 17.160 13.828 1.00 89.38 176 SER A CA 1
ATOM 1339 C C . SER A 1 176 ? -18.123 18.187 13.911 1.00 89.38 176 SER A C 1
ATOM 1341 O O . SER A 1 176 ? -18.228 18.896 14.909 1.00 89.38 176 SER A O 1
ATOM 1343 N N . GLN A 1 177 ? -19.014 18.199 12.915 1.00 90.62 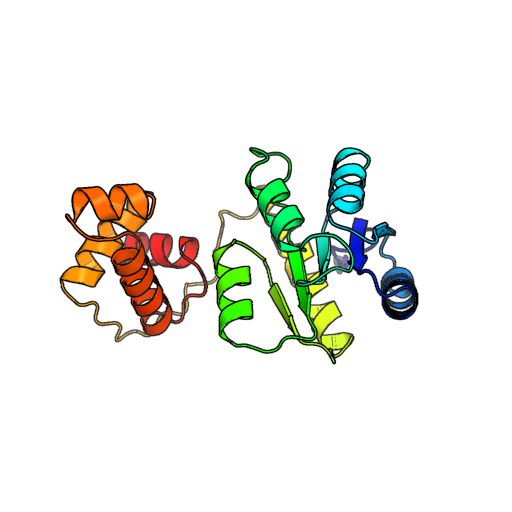177 GLN A N 1
ATOM 1344 C CA . GLN A 1 177 ? -20.204 19.047 12.897 1.00 90.62 177 GLN A CA 1
ATOM 1345 C C . GLN A 1 177 ? -21.190 18.645 13.998 1.00 90.62 177 GLN A C 1
ATOM 1347 O O . GLN A 1 177 ? -21.669 19.505 14.731 1.00 90.62 177 GLN A O 1
ATOM 1352 N N . GLN A 1 178 ? -21.444 17.345 14.168 1.00 90.50 178 GLN A N 1
ATOM 1353 C CA . GLN A 1 178 ? -22.400 16.846 15.157 1.00 90.50 178 GLN A CA 1
ATOM 1354 C C . GLN A 1 178 ? -21.909 17.003 16.604 1.00 90.50 178 GLN A C 1
ATOM 1356 O O . GLN A 1 178 ? -22.710 17.202 17.515 1.00 90.50 178 GLN A O 1
ATOM 1361 N N . MET A 1 179 ? -20.596 16.925 16.822 1.00 90.19 179 MET A N 1
ATOM 1362 C CA . MET A 1 179 ? -19.980 17.090 18.141 1.00 90.19 179 MET A CA 1
ATOM 1363 C C . MET A 1 179 ? -19.520 18.526 18.428 1.00 90.19 179 MET A C 1
ATOM 1365 O O . MET A 1 179 ? -18.898 18.753 19.464 1.00 90.19 179 MET A O 1
ATOM 1369 N N . PHE A 1 180 ? -19.790 19.482 17.529 1.00 92.88 180 PHE A N 1
ATOM 1370 C CA . PHE A 1 180 ? -19.347 20.879 17.635 1.00 92.88 180 PHE A CA 1
ATOM 1371 C C . PHE A 1 180 ? -17.843 21.008 17.944 1.00 92.88 180 PHE A C 1
ATOM 1373 O O . PHE A 1 180 ? -17.419 21.780 18.804 1.00 92.88 180 PHE A O 1
ATOM 1380 N N . THR A 1 181 ? -17.020 20.219 17.251 1.00 91.88 181 THR A N 1
ATOM 1381 C CA . THR A 1 181 ? -15.564 20.175 17.442 1.00 91.88 181 THR A CA 1
ATOM 1382 C C . THR A 1 181 ? -14.818 20.258 16.109 1.00 91.88 181 THR A C 1
ATOM 1384 O O . THR A 1 181 ? -15.421 20.361 15.045 1.00 91.88 181 THR A O 1
ATOM 1387 N N . SER A 1 182 ? -13.484 20.230 16.137 1.00 93.19 182 SER A N 1
ATOM 1388 C CA . SER A 1 182 ? -12.672 20.248 14.917 1.00 93.19 182 SER A CA 1
ATOM 1389 C C . SER A 1 182 ? -12.499 18.845 14.321 1.00 93.19 182 SER A C 1
ATOM 1391 O O . SER A 1 182 ? -12.423 17.857 15.056 1.00 93.19 182 SER A O 1
ATOM 1393 N N . LYS A 1 183 ? -12.330 18.744 12.993 1.00 88.12 183 LYS A N 1
ATOM 1394 C CA . LYS A 1 183 ? -11.960 17.479 12.318 1.00 88.12 183 LYS A CA 1
ATOM 1395 C C . LYS A 1 183 ? -10.729 16.825 12.952 1.00 88.12 183 LYS A C 1
ATOM 1397 O O . LYS A 1 183 ? -10.715 15.621 13.185 1.00 88.12 183 LYS A O 1
ATOM 1402 N N . ARG A 1 184 ? -9.729 17.640 13.305 1.00 82.38 184 ARG A N 1
ATOM 1403 C CA . ARG A 1 184 ? -8.486 17.204 13.956 1.00 82.38 184 ARG A CA 1
ATOM 1404 C C . ARG A 1 184 ? -8.734 16.592 15.338 1.00 82.38 184 ARG A C 1
ATOM 1406 O O . ARG A 1 184 ? -8.052 15.647 15.727 1.00 82.38 184 ARG A O 1
ATOM 1413 N N . THR A 1 185 ? -9.716 17.106 16.076 1.00 85.19 185 THR A N 1
ATOM 1414 C CA . THR A 1 185 ? -10.126 16.547 17.371 1.00 85.19 185 THR A CA 1
ATOM 1415 C C . THR A 1 185 ? -10.740 15.160 17.183 1.00 85.19 185 THR A C 1
ATOM 1417 O O . THR A 1 185 ? -10.357 14.219 17.876 1.00 85.19 185 THR A O 1
ATOM 1420 N N . VAL A 1 186 ? -11.626 15.001 16.193 1.00 85.62 186 VAL A N 1
ATOM 1421 C CA . VAL A 1 186 ? -12.223 13.701 15.842 1.00 85.62 186 VAL A CA 1
ATOM 1422 C C . VAL A 1 186 ? -11.150 12.692 15.426 1.00 85.62 186 VAL A C 1
ATOM 1424 O O . VAL A 1 186 ? -11.131 11.571 15.932 1.00 85.62 186 VAL A O 1
ATOM 1427 N N . GLU A 1 187 ? -10.213 13.100 14.568 1.00 84.75 187 GLU A N 1
ATOM 1428 C CA . GLU A 1 187 ? -9.064 12.280 14.159 1.00 84.75 187 GLU A CA 1
ATOM 1429 C C . GLU A 1 187 ? -8.226 11.821 15.356 1.00 84.75 187 GLU A C 1
ATOM 1431 O O . GLU A 1 187 ? -7.815 10.658 15.421 1.00 84.75 187 GLU A O 1
ATOM 1436 N N . SER A 1 188 ? -8.003 12.709 16.330 1.00 83.38 188 SER A N 1
ATOM 1437 C CA . SER A 1 188 ? -7.276 12.377 17.554 1.00 83.38 188 SER A CA 1
ATOM 1438 C C . SER A 1 188 ? -8.025 11.343 18.397 1.00 83.38 188 SER A C 1
ATOM 1440 O O . SER A 1 188 ? -7.396 10.392 18.863 1.00 83.38 188 SER A O 1
ATOM 1442 N N . HIS A 1 189 ? -9.346 11.476 18.557 1.00 88.06 189 HIS A N 1
ATOM 1443 C CA . HIS A 1 189 ? -10.159 10.488 19.274 1.00 88.06 189 HIS A CA 1
ATOM 1444 C C . HIS A 1 189 ? -10.154 9.125 18.577 1.00 88.06 189 HIS A C 1
ATOM 1446 O O . HIS A 1 189 ? -9.930 8.116 19.240 1.00 88.06 189 HIS A O 1
ATOM 1452 N N . ILE A 1 190 ? -10.312 9.079 17.250 1.00 83.88 190 ILE A N 1
ATOM 1453 C CA . ILE A 1 190 ? -10.233 7.827 16.479 1.00 83.88 190 ILE A CA 1
ATOM 1454 C C . ILE A 1 190 ? -8.856 7.180 16.651 1.00 83.88 190 ILE A C 1
ATOM 1456 O O . ILE A 1 190 ? -8.767 5.998 16.969 1.00 83.88 190 ILE A O 1
ATOM 1460 N N . SER A 1 191 ? -7.784 7.965 16.541 1.00 80.81 191 SER A N 1
ATOM 1461 C CA . SER A 1 191 ? -6.414 7.477 16.739 1.00 80.81 191 SER A CA 1
ATOM 1462 C C . SER A 1 191 ? -6.190 6.914 18.149 1.00 80.81 191 SER A C 1
ATOM 1464 O O . SER A 1 191 ? -5.484 5.920 18.323 1.00 80.81 191 SER A O 1
ATOM 1466 N N . HIS A 1 192 ? -6.787 7.529 19.173 1.00 84.56 192 HIS A N 1
ATOM 1467 C CA . HIS A 1 192 ? -6.724 7.026 20.546 1.00 84.56 192 HIS A CA 1
ATOM 1468 C C . HIS A 1 192 ? -7.498 5.722 20.721 1.00 84.56 192 HIS A C 1
ATOM 1470 O O . HIS A 1 192 ? -6.981 4.806 21.359 1.00 84.56 192 HIS A O 1
ATOM 1476 N N . MET A 1 193 ? -8.688 5.610 20.129 1.00 89.88 193 MET A N 1
ATOM 1477 C CA . MET A 1 193 ? -9.481 4.381 20.166 1.00 89.88 193 MET A CA 1
ATOM 1478 C C . MET A 1 193 ? -8.772 3.226 19.463 1.00 89.88 193 MET A C 1
ATOM 1480 O O . MET A 1 193 ? -8.675 2.149 20.043 1.00 89.88 193 MET A O 1
ATOM 1484 N N . LEU A 1 194 ? -8.203 3.459 18.278 1.00 82.31 194 LEU A N 1
ATOM 1485 C CA . LEU A 1 194 ? -7.392 2.470 17.561 1.00 82.31 194 LEU A CA 1
ATOM 1486 C C . LEU A 1 194 ? -6.211 1.994 18.414 1.00 82.31 194 LEU A C 1
ATOM 1488 O O . LEU A 1 194 ? -6.001 0.799 18.572 1.00 82.31 194 LEU A O 1
ATOM 1492 N N . ARG A 1 195 ? -5.501 2.917 19.080 1.00 82.12 195 ARG A N 1
ATOM 1493 C CA . ARG A 1 195 ? -4.406 2.552 19.992 1.00 82.12 195 ARG A CA 1
ATOM 1494 C C . ARG A 1 195 ? -4.877 1.731 21.195 1.00 82.12 195 ARG A C 1
ATOM 1496 O O . ARG A 1 195 ? -4.166 0.828 21.608 1.00 82.12 195 ARG A O 1
ATOM 1503 N N . LYS A 1 196 ? -6.027 2.069 21.788 1.00 85.62 196 LYS A N 1
ATOM 1504 C CA . LYS A 1 196 ? -6.576 1.344 22.947 1.00 85.62 196 LYS A CA 1
ATOM 1505 C C . LYS A 1 196 ? -7.079 -0.048 22.575 1.00 85.62 196 LYS A C 1
ATOM 1507 O O . LYS A 1 196 ? -6.959 -0.957 23.380 1.00 85.62 196 LYS A O 1
ATOM 1512 N N . THR A 1 197 ? -7.667 -0.176 21.390 1.00 84.81 197 THR A N 1
ATOM 1513 C CA . THR A 1 197 ? -8.246 -1.425 20.878 1.00 84.81 197 THR A CA 1
ATOM 1514 C C . THR A 1 197 ? -7.232 -2.297 20.143 1.00 84.81 197 THR A C 1
ATOM 1516 O O . THR A 1 197 ? -7.562 -3.421 19.793 1.00 84.81 197 THR A O 1
ATOM 1519 N N . GLU A 1 198 ? -6.022 -1.779 19.908 1.00 80.81 198 GLU A N 1
ATOM 1520 C CA . GLU A 1 198 ? -4.978 -2.382 19.065 1.00 80.81 198 GLU A CA 1
ATOM 1521 C C . GLU A 1 198 ? -5.413 -2.630 17.609 1.00 80.81 198 GLU A C 1
ATOM 1523 O O . GLU A 1 198 ? -4.747 -3.337 16.857 1.00 80.81 198 GLU A O 1
ATOM 1528 N N . LEU A 1 199 ? -6.500 -1.985 17.181 1.00 82.75 199 LEU A N 1
ATOM 1529 C CA . LEU A 1 199 ? -7.012 -2.065 15.819 1.00 82.75 199 LEU A CA 1
ATOM 1530 C C . LEU A 1 199 ? -6.231 -1.139 14.892 1.00 82.75 199 LEU A C 1
ATOM 1532 O O . LEU A 1 199 ? -5.738 -0.075 15.281 1.00 82.75 199 LEU A O 1
ATOM 1536 N N . THR A 1 200 ? -6.133 -1.539 13.631 1.00 76.31 200 THR A N 1
ATOM 1537 C CA . THR A 1 200 ? -5.253 -0.878 12.662 1.00 76.31 200 THR A CA 1
ATOM 1538 C C . THR A 1 200 ? -5.976 0.153 11.814 1.00 76.31 200 THR A C 1
ATOM 1540 O O . THR A 1 200 ? -5.347 1.072 11.291 1.00 76.31 200 THR A O 1
ATOM 1543 N N . ASN A 1 201 ? -7.296 0.022 11.680 1.00 78.31 201 ASN A N 1
ATOM 1544 C CA . ASN A 1 201 ? -8.073 0.866 10.792 1.00 78.31 201 ASN A CA 1
ATOM 1545 C C . ASN A 1 201 ? -9.486 1.145 11.317 1.00 78.31 201 ASN A C 1
ATOM 1547 O O . ASN A 1 201 ? -10.043 0.455 12.172 1.00 78.31 201 ASN A O 1
ATOM 1551 N N . ARG A 1 202 ? -10.083 2.208 10.773 1.00 82.38 202 ARG A N 1
ATOM 1552 C CA . ARG A 1 202 ? -11.428 2.669 11.125 1.00 82.38 202 ARG A CA 1
ATOM 1553 C C . ARG A 1 202 ? -12.508 1.616 10.852 1.00 82.38 202 ARG A C 1
ATOM 1555 O O . ARG A 1 202 ? -13.496 1.579 11.577 1.00 82.38 202 ARG A O 1
ATOM 1562 N N . THR A 1 203 ? -12.336 0.789 9.826 1.00 77.81 203 THR A N 1
ATOM 1563 C CA . THR A 1 203 ? -13.296 -0.259 9.456 1.00 77.81 203 THR A CA 1
ATOM 1564 C C . THR A 1 203 ? -13.358 -1.347 10.529 1.00 77.81 203 THR A C 1
ATOM 1566 O O . THR A 1 203 ? -14.448 -1.708 10.968 1.00 77.81 203 THR A O 1
ATOM 1569 N N . GLU A 1 204 ? -12.204 -1.797 11.025 1.00 81.88 204 GLU A N 1
ATOM 1570 C CA . GLU A 1 204 ? -12.088 -2.699 12.177 1.00 81.88 204 GLU A CA 1
ATOM 1571 C C . GLU A 1 204 ? -12.695 -2.078 13.432 1.00 81.88 204 GLU A C 1
ATOM 1573 O O . GLU A 1 204 ? -13.458 -2.737 14.131 1.00 81.88 204 GLU A O 1
ATOM 1578 N N . LEU A 1 205 ? -12.412 -0.797 13.693 1.00 82.88 205 LEU A N 1
ATOM 1579 C CA . LEU A 1 205 ? -12.978 -0.085 14.838 1.00 82.88 205 LEU A CA 1
ATOM 1580 C C . LEU A 1 205 ? -14.507 -0.010 14.761 1.00 82.88 205 LEU A C 1
ATOM 1582 O O . LEU A 1 205 ? -15.184 -0.356 15.723 1.00 82.88 205 LEU A O 1
ATOM 1586 N N . SER A 1 206 ? -15.051 0.397 13.612 1.00 84.06 206 SER A N 1
ATOM 1587 C CA . SER A 1 206 ? -16.495 0.443 13.351 1.00 84.06 206 SER A CA 1
ATOM 1588 C C . SER A 1 206 ? -17.141 -0.913 13.598 1.00 84.06 206 SER A C 1
ATOM 1590 O O . SER A 1 206 ? -18.191 -1.002 14.227 1.00 84.06 206 SER A O 1
ATOM 1592 N N . ARG A 1 207 ? -16.502 -1.977 13.120 1.00 81.69 207 ARG A N 1
ATOM 1593 C CA . ARG A 1 207 ? -16.980 -3.336 13.312 1.00 81.69 207 ARG A CA 1
ATOM 1594 C C . ARG A 1 207 ? -16.942 -3.760 14.777 1.00 81.69 207 ARG A C 1
ATOM 1596 O O . ARG A 1 207 ? -17.940 -4.272 15.263 1.00 81.69 207 ARG A O 1
ATOM 1603 N N . TRP A 1 208 ? -15.834 -3.527 15.477 1.00 85.06 208 TRP A N 1
ATOM 1604 C CA . TRP A 1 208 ? -15.714 -3.849 16.899 1.00 85.06 208 TRP A CA 1
ATOM 1605 C C . TRP A 1 208 ? -16.811 -3.164 17.725 1.00 85.06 208 TRP A C 1
ATOM 1607 O O . TRP A 1 208 ? -17.403 -3.790 18.601 1.00 85.06 208 TRP A O 1
ATOM 1617 N N . ILE A 1 209 ? -17.132 -1.905 17.406 1.00 87.75 209 ILE A N 1
ATOM 1618 C CA . ILE A 1 209 ? -18.204 -1.139 18.060 1.00 87.75 209 ILE A CA 1
ATOM 1619 C C . ILE A 1 209 ? -19.570 -1.797 17.828 1.00 87.75 209 ILE A C 1
ATOM 1621 O O . ILE A 1 209 ? -20.342 -1.924 18.777 1.00 87.75 209 ILE A O 1
ATOM 1625 N N . LEU A 1 210 ? -19.853 -2.238 16.597 1.00 82.81 210 LEU A N 1
ATOM 1626 C CA . LEU A 1 210 ? -21.091 -2.947 16.253 1.00 82.81 210 LEU A CA 1
ATOM 1627 C C . LEU A 1 210 ? -21.174 -4.336 16.910 1.00 82.81 210 LEU A C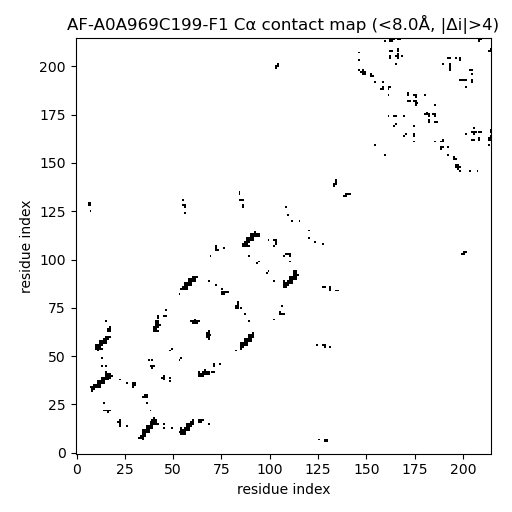 1
ATOM 1629 O O . LEU A 1 210 ? -22.248 -4.738 17.332 1.00 82.81 210 LEU A O 1
ATOM 1633 N N . GLU A 1 211 ? -20.055 -5.058 17.026 1.00 79.56 211 GLU A N 1
ATOM 1634 C CA . GLU A 1 211 ? -19.998 -6.386 17.662 1.00 79.56 211 GLU A CA 1
ATOM 1635 C C . GLU A 1 211 ? -20.150 -6.337 19.193 1.00 79.56 211 GLU A C 1
ATOM 1637 O O . GLU A 1 211 ? -20.522 -7.339 19.798 1.00 79.56 211 GLU A O 1
ATOM 1642 N N . ASN A 1 212 ? -19.859 -5.194 19.823 1.00 78.69 212 ASN A N 1
ATOM 1643 C CA . ASN A 1 212 ? -19.921 -5.008 21.279 1.00 78.69 212 ASN A CA 1
ATOM 1644 C C . ASN A 1 212 ? -21.117 -4.144 21.727 1.00 78.69 212 ASN A C 1
ATOM 1646 O O . ASN A 1 212 ? -21.115 -3.661 22.859 1.00 78.69 212 ASN A O 1
ATOM 1650 N N . ASP A 1 213 ? -22.108 -3.918 20.851 1.00 68.81 213 ASP A N 1
ATOM 1651 C CA . ASP A 1 213 ? -23.301 -3.087 21.110 1.00 68.81 213 ASP A CA 1
ATOM 1652 C C . ASP A 1 213 ? -22.975 -1.693 21.686 1.00 68.81 213 ASP A C 1
ATOM 1654 O O . ASP A 1 213 ? -23.700 -1.118 22.499 1.00 68.81 213 ASP A O 1
ATOM 1658 N N . LEU A 1 214 ? -21.860 -1.109 21.244 1.00 65.50 214 LEU A N 1
ATOM 1659 C CA . LEU A 1 214 ? -21.441 0.233 21.650 1.00 65.50 214 LEU A CA 1
ATOM 1660 C C . LEU A 1 214 ? -22.066 1.340 20.775 1.00 65.50 214 LEU A C 1
ATOM 1662 O O . LEU A 1 214 ? -21.687 2.502 20.938 1.00 65.50 214 LEU A O 1
ATOM 1666 N N . ALA A 1 215 ? -22.977 0.989 19.856 1.00 53.84 215 ALA A N 1
ATOM 1667 C CA . ALA A 1 215 ? -23.596 1.864 18.847 1.00 53.84 215 ALA A CA 1
ATOM 1668 C C . ALA A 1 215 ? -24.750 2.755 19.367 1.00 53.84 215 ALA A C 1
ATOM 1670 O O . ALA A 1 215 ? -25.303 2.504 20.461 1.00 53.84 215 ALA A O 1
#

Solvent-accessible surface area (backbone atoms only — not comparable to full-atom values): 11975 Å² total; per-residue (Å²): 137,88,85,82,73,71,92,58,68,60,41,34,34,36,39,33,40,55,48,67,67,59,47,51,54,51,46,53,55,44,42,76,64,44,32,41,73,48,76,24,47,30,34,68,54,40,48,56,44,43,72,74,53,74,46,57,32,38,39,26,19,52,69,31,81,49,63,34,35,59,55,43,49,51,51,34,63,67,38,78,83,84,41,48,66,49,37,33,33,35,41,25,74,70,73,52,69,65,62,50,50,51,43,42,74,71,65,37,71,43,74,45,45,52,89,64,57,70,67,60,51,49,55,50,50,54,53,44,45,54,52,38,49,32,50,74,68,64,75,37,67,90,74,83,69,77,82,80,48,62,96,76,67,78,73,50,76,68,42,44,55,51,46,26,42,42,48,72,67,49,50,54,63,56,47,12,63,77,67,75,51,50,46,68,56,45,51,48,42,52,54,49,50,29,64,59,36,67,42,87,45,70,68,58,48,26,47,52,32,60,76,66,72,55,97

Nearest PDB structures (foldseek):
  6zj2-assembly2_C  TM=5.287E-01  e=4.707E-09  Salmonella enterica subsp. enterica serovar Typhimurium str. LT2
  6zj2-assembly1_A  TM=5.280E-01  e=8.085E-09  Salmonella enterica subsp. enterica serovar Typhimurium str. LT2
  6zj2-assembly3_M  TM=5.556E-01  e=3.634E-08  Salmonella enterica subsp. enterica serovar Typhimurium str. LT2
  6zix-assembly1_A  TM=5.065E-01  e=7.477E-08  Salmonella enterica subsp. enterica serovar Typhimurium
  6zj2-assembly3_O  TM=8.324E-01  e=9.564E-05  Salmonella enterica subsp. enterica serovar Typhimurium str. LT2

Foldseek 3Di:
DDDPPLPCAAFEEEEEAQDVVVVVVVVVVVVVVRYHYHYYQDLVRSVVVCVVPNGQEYEYECDGPYYGVLSNLLVQCVPPPPRVLRAYEYEYCDPPPVSQLVCVASPHQYYHHPVGDPVVVVVSVSVSSVLSVCVVVVVDPPDDPPQPFPPDQDADPVLLLLLVCLLVVDDLVRSCVVVVHDSVVSVVSQVVQCVNRVNRYSVSSSVVCVVVVSD

Sequence (215 aa):
MSLSSRPSQGSKILLVDGDPNYVFLLKKHLQAQNYQVATAENSLEAIAQIEASTPDLVITGAVLAEGRGHDVLAYLRQQSGDLSWIPLIFVSAKAARRDRIEGINAGATAYVTKPLSLEELNAQIESCLRNSQNIRQGQQKPGLDKLQVPTNVKLTNTEQQVAKLVAKGLSNLEISQQMFTSKRTVESHISHMLRKTELTNRTELSRWILENDLA

Secondary structure (DSSP, 8-state):
------TTTT-EEEEE-S-HHHHHHHHHHHHHTT-EEEEESSHHHHHHHHHHS--SEEEEESB-SSSBHHHHHHHHHHSTTTTTT--EEEEES---HHHHHHHHHTT-SEEEESS--HHHHHHHHHHHHHHHHHHHTT---S--S-----TT----HHHHHHHHHHHTT--HHHHHHHTTS-HHHHHHHHHHHHHHHT--SHHHHHHHHHHTT--